Protein AF-0000000068218529 (afdb_homodimer)

Foldseek 3Di:
DLVVQQVVLVVLPADNVQSNQVSLVQCCVVPPLNFAPKDWDQDPVVSHIKIWTHSDPPDGTAIEGGDEPPDDDDPVNVVCVCVVVVHQKHWYWYAYPVSDTDIDIGGDDDDDPPPPVVPPPPVCVVVVCVVVCVVVVVVLVVCVVVVNDRPPPPPPDPPPPPDD/DLVVQQVVLVVLPADSVQSNQVSLVQCCVVPPLNFAPKDWDQDPVVSHIKIWTHSDPPDGTAIEGGDEPPDDDDPVVVVCVCVVVVHQKHWYWYQYPVSDTDIDIGGDDDDDPPPPVVPDPPVCVVVVCVVVCVVCVVVLVVCVVVVNDRPDPPPPDPPPPPPD

InterPro domains:
  IPR011856 tRNA endonuclease-like domain superfamily [G3DSA:3.40.1350.10] (7-108)
  IPR018593 tRNA-splicing endonuclease subunit Sen15 [PF09631] (24-115)
  IPR036167 tRNA intron endonuclease, catalytic domain-like superfamily [SSF53032] (19-108)

Solvent-accessible surface area (backbone atoms only — not comparable to full-atom values): 18395 Å² total; per-residue (Å²): 111,60,66,60,45,28,53,52,34,38,73,72,67,29,48,69,69,40,16,48,44,29,38,53,51,52,46,40,38,51,72,71,62,52,40,31,82,70,46,73,46,77,35,82,90,78,44,37,40,35,36,33,29,10,60,41,91,85,47,69,71,44,42,35,40,51,39,53,67,81,54,83,40,35,61,69,54,53,52,45,50,32,57,76,68,71,39,56,55,36,28,42,33,31,34,38,50,74,70,48,72,49,38,32,35,41,29,62,50,72,82,69,63,71,56,74,80,70,64,73,69,69,81,59,42,62,57,47,52,54,52,49,50,63,69,40,46,59,56,43,51,53,39,31,69,77,72,25,64,40,78,75,82,76,77,68,81,75,74,79,77,79,80,130,110,60,65,60,46,28,52,50,36,36,72,73,68,28,49,67,69,39,16,50,46,28,37,53,51,51,47,40,39,50,73,71,66,53,41,29,84,72,46,72,47,76,37,83,90,79,46,37,41,36,36,33,30,10,62,42,90,87,48,70,71,43,42,34,41,51,37,53,69,82,53,82,39,37,62,67,54,52,52,45,51,32,57,76,69,71,39,56,57,37,29,43,33,30,34,38,50,74,70,48,73,48,40,31,33,41,30,62,51,72,82,68,58,72,55,72,82,71,62,76,67,68,79,58,43,61,57,46,52,54,52,48,50,62,69,41,47,59,55,42,51,52,41,31,70,77,71,26,64,42,79,76,82,76,80,67,87,66,79,78,80,77,80,121

Sequence (328 aa):
MMEDLISKFVSLGADEKSAVLASQVLLELCEVKKYWNIEYEYDQNTGKIIVKAKKTASEPHSVFIPISSYEELSFNKIDDYLNIYKVNRAFLAIVHPDSTCIYYEITKGLSEPNDTTAKHSRVNKQEKLDSELRKHQKTIEQAALYGLPVTIIDKGQNSAENNIMMEDLISKFVSLGADEKSAVLASQVLLELCEVKKYWNIEYEYDQNTGKIIVKAKKTASEPHSVFIPISSYEELSFNKIDDYLNIYKVNRAFLAIVHPDSTCIYYEITKGLSEPNDTTAKHSRVNKQEKLDSELRKHQKTIEQAALYGLPVTIIDKGQNSAENNI

Structure (mmCIF, N/CA/C/O backbone):
data_AF-0000000068218529-model_v1
#
loop_
_entity.id
_entity.type
_entity.pdbx_description
1 polymer 'tRNA-splicing endonuclease subunit Sen15 domain-containing protein'
#
loop_
_atom_site.group_PDB
_atom_site.id
_atom_site.type_symbol
_atom_site.label_atom_id
_atom_site.label_alt_id
_atom_site.label_comp_id
_atom_site.label_asym_id
_atom_site.label_entity_id
_atom_site.label_seq_id
_atom_site.pdbx_PDB_ins_code
_atom_site.Cartn_x
_atom_site.Cartn_y
_atom_site.Cartn_z
_atom_site.occupancy
_atom_site.B_iso_or_equiv
_atom_site.auth_seq_id
_atom_site.auth_comp_id
_atom_site.auth_asym_id
_atom_site.auth_atom_id
_atom_site.pdbx_PDB_model_num
ATOM 1 N N . MET A 1 1 ? -4.43 29.234 10.734 1 74.62 1 MET A N 1
ATOM 2 C CA . MET A 1 1 ? -3.787 28.047 11.273 1 74.62 1 MET A CA 1
ATOM 3 C C . MET A 1 1 ? -2.969 27.328 10.203 1 74.62 1 MET A C 1
ATOM 5 O O . MET A 1 1 ? -1.786 27.047 10.398 1 74.62 1 MET A O 1
ATOM 9 N N . MET A 1 2 ? -3.467 27.234 9.016 1 83.94 2 MET A N 1
ATOM 10 C CA . MET A 1 2 ? -2.744 26.531 7.957 1 83.94 2 MET A CA 1
ATOM 11 C C . MET A 1 2 ? -1.535 27.344 7.496 1 83.94 2 MET A C 1
ATOM 13 O O . MET A 1 2 ? -0.458 26.781 7.273 1 83.94 2 MET A O 1
ATOM 17 N N . GLU A 1 3 ? -1.714 28.703 7.387 1 90 3 GLU A N 1
ATOM 18 C CA . GLU A 1 3 ? -0.614 29.562 6.941 1 90 3 GLU A CA 1
ATOM 19 C C . GLU A 1 3 ? 0.569 29.484 7.898 1 90 3 GLU A C 1
ATOM 21 O O . GLU A 1 3 ? 1.725 29.484 7.473 1 90 3 GLU A O 1
ATOM 26 N N . ASP A 1 4 ? 0.198 29.469 9.133 1 94.06 4 ASP A N 1
ATOM 27 C CA . ASP A 1 4 ? 1.252 29.359 10.141 1 94.06 4 ASP A CA 1
ATOM 28 C C . ASP A 1 4 ? 1.997 28.031 10.008 1 94.06 4 ASP A C 1
ATOM 30 O O . ASP A 1 4 ? 3.221 27.984 10.148 1 94.06 4 ASP A O 1
ATOM 34 N N . LEU A 1 5 ? 1.262 26.984 9.727 1 94.44 5 LEU A N 1
ATOM 35 C CA . LEU A 1 5 ? 1.869 25.672 9.539 1 94.44 5 LEU A CA 1
ATOM 36 C C . LEU A 1 5 ? 2.764 25.656 8.305 1 94.44 5 LEU A C 1
ATOM 38 O O . LEU A 1 5 ? 3.885 25.141 8.352 1 94.44 5 LEU A O 1
ATOM 42 N N . ILE A 1 6 ? 2.242 26.234 7.246 1 97.25 6 ILE A N 1
ATOM 43 C CA . ILE A 1 6 ? 2.998 26.266 6 1 97.25 6 ILE A CA 1
ATOM 44 C C . ILE A 1 6 ? 4.316 27.016 6.215 1 97.25 6 ILE A C 1
ATOM 46 O O . ILE A 1 6 ? 5.379 26.531 5.812 1 97.25 6 ILE A O 1
ATOM 50 N N . SER A 1 7 ? 4.199 28.172 6.809 1 97.06 7 SER A N 1
ATOM 51 C CA . SER A 1 7 ? 5.391 28.969 7.086 1 97.06 7 SER A CA 1
ATOM 52 C C . SER A 1 7 ? 6.379 28.203 7.949 1 97.06 7 SER A C 1
ATOM 54 O O . SER A 1 7 ? 7.59 28.234 7.707 1 97.06 7 SER A O 1
ATOM 56 N N . LYS A 1 8 ? 5.902 27.562 8.93 1 97.19 8 LYS A N 1
ATOM 57 C CA . LYS A 1 8 ? 6.734 26.75 9.812 1 97.19 8 LYS A CA 1
ATOM 58 C C . LYS A 1 8 ? 7.445 25.641 9.039 1 97.19 8 LYS A C 1
ATOM 60 O O . LYS A 1 8 ? 8.641 25.422 9.219 1 97.19 8 LYS A O 1
ATOM 65 N N . PHE A 1 9 ? 6.781 24.953 8.141 1 98.19 9 PHE A N 1
ATOM 66 C CA . PHE A 1 9 ? 7.344 23.844 7.367 1 98.19 9 PH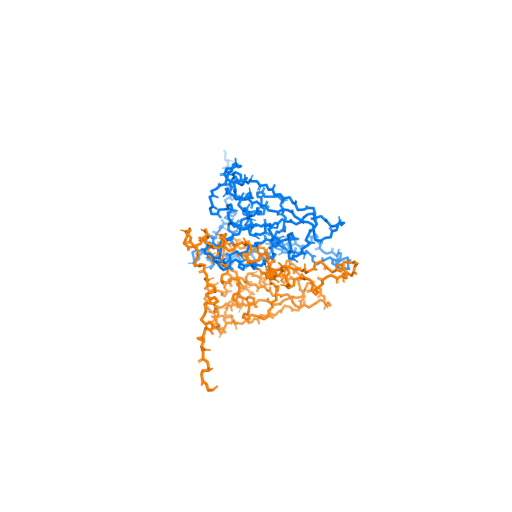E A CA 1
ATOM 67 C C . PHE A 1 9 ? 8.398 24.359 6.391 1 98.19 9 PHE A C 1
ATOM 69 O O . PHE A 1 9 ? 9.438 23.719 6.199 1 98.19 9 PHE A O 1
ATOM 76 N N . VAL A 1 10 ? 8.102 25.5 5.848 1 97.94 10 VAL A N 1
ATOM 77 C CA . VAL A 1 10 ? 9.078 26.109 4.941 1 97.94 10 VAL A CA 1
ATOM 78 C C . VAL A 1 10 ? 10.336 26.5 5.719 1 97.94 10 VAL A C 1
ATOM 80 O O . VAL A 1 10 ? 11.453 26.312 5.23 1 97.94 10 VAL A O 1
ATOM 83 N N . SER A 1 11 ? 10.141 26.969 6.879 1 97.81 11 SER A N 1
ATOM 84 C CA . SER A 1 11 ? 11.281 27.375 7.699 1 97.81 11 SER A CA 1
ATOM 85 C C . SER A 1 11 ? 12.133 26.172 8.094 1 97.81 11 SER A C 1
ATOM 87 O O . SER A 1 11 ? 13.32 26.312 8.383 1 97.81 11 SER A O 1
ATOM 89 N N . LEU A 1 12 ? 11.531 24.969 8.102 1 97.38 12 LEU A N 1
ATOM 90 C CA . LEU A 1 12 ? 12.266 23.734 8.406 1 97.38 12 LEU A CA 1
ATOM 91 C C . LEU A 1 12 ? 13.078 23.281 7.207 1 97.38 12 LEU A C 1
ATOM 93 O O . LEU A 1 12 ? 14 22.469 7.352 1 97.38 12 LEU A O 1
ATOM 97 N N . GLY A 1 13 ? 12.734 23.75 5.973 1 97.44 13 GLY A N 1
ATOM 98 C CA . GLY A 1 13 ? 13.492 23.406 4.781 1 97.44 13 GLY A CA 1
ATOM 99 C C . GLY A 1 13 ? 12.625 22.828 3.672 1 97.44 13 GLY A C 1
ATOM 100 O O . GLY A 1 13 ? 13.109 22.609 2.559 1 97.44 13 GLY A O 1
ATOM 101 N N . ALA A 1 14 ? 11.336 22.656 3.936 1 97.62 14 ALA A N 1
ATOM 102 C CA . ALA A 1 14 ? 10.445 22.078 2.939 1 97.62 14 ALA A CA 1
ATOM 103 C C . ALA A 1 14 ? 10.094 23.094 1.855 1 97.62 14 ALA A C 1
ATOM 105 O O . ALA A 1 14 ? 10.016 24.297 2.125 1 97.62 14 ALA A O 1
ATOM 106 N N . ASP A 1 15 ? 9.922 22.594 0.623 1 97 15 ASP A N 1
ATOM 107 C CA . ASP A 1 15 ? 9.391 23.5 -0.398 1 97 15 ASP A CA 1
ATOM 108 C C . ASP A 1 15 ? 7.898 23.734 -0.191 1 97 15 ASP A C 1
ATOM 110 O O . ASP A 1 15 ? 7.266 23.078 0.64 1 97 15 ASP A O 1
ATOM 114 N N . GLU A 1 16 ? 7.402 24.656 -0.849 1 96.25 16 GLU A N 1
ATOM 115 C CA . GLU A 1 16 ? 6.023 25.094 -0.648 1 96.25 16 GLU A CA 1
ATOM 116 C C . GLU A 1 16 ? 5.043 23.953 -0.91 1 96.25 16 GLU A C 1
ATOM 118 O O . GLU A 1 16 ? 4.082 23.781 -0.162 1 96.25 16 GLU A O 1
ATOM 123 N N . LYS A 1 17 ? 5.273 23.203 -1.972 1 95.62 17 LYS A N 1
ATOM 124 C CA . LYS A 1 17 ? 4.387 22.094 -2.314 1 95.62 17 LYS A CA 1
ATOM 125 C C . LYS A 1 17 ? 4.297 21.078 -1.173 1 95.62 17 LYS A C 1
ATOM 127 O O . LYS A 1 17 ? 3.201 20.734 -0.729 1 95.62 17 LYS A O 1
ATOM 132 N N . SER A 1 18 ? 5.449 20.672 -0.685 1 96.75 18 SER A N 1
ATOM 133 C CA . SER A 1 18 ? 5.492 19.703 0.411 1 96.75 18 SER A CA 1
ATOM 134 C C . SER A 1 18 ? 4.867 20.281 1.678 1 96.75 18 SER A C 1
ATOM 136 O O . SER A 1 18 ? 4.219 19.562 2.438 1 96.75 18 SER A O 1
ATOM 138 N N . ALA A 1 19 ? 5.051 21.578 1.872 1 97.94 19 ALA A N 1
ATOM 139 C CA . ALA A 1 19 ? 4.5 22.25 3.047 1 97.94 19 ALA A CA 1
ATOM 140 C C . ALA A 1 19 ? 2.975 22.266 2.998 1 97.94 19 ALA A C 1
ATOM 142 O O . ALA A 1 19 ? 2.311 22.016 4.008 1 97.94 19 ALA A O 1
ATOM 143 N N . VAL A 1 20 ? 2.475 22.531 1.859 1 97.12 20 VAL A N 1
ATOM 144 C CA . VAL A 1 20 ? 1.026 22.594 1.698 1 97.12 20 VAL A CA 1
ATOM 145 C C . VAL A 1 20 ? 0.426 21.203 1.884 1 97.12 20 VAL A C 1
ATOM 147 O O . VAL A 1 20 ? -0.552 21.031 2.617 1 97.12 20 VAL A O 1
ATOM 150 N N . LEU A 1 21 ? 1.008 20.234 1.24 1 97.75 21 LEU A N 1
ATOM 151 C CA . LEU A 1 21 ? 0.513 18.859 1.353 1 97.75 21 LEU A CA 1
ATOM 152 C C . LEU A 1 21 ? 0.486 18.406 2.809 1 97.75 21 LEU A C 1
ATOM 154 O O . LEU A 1 21 ? -0.534 17.906 3.291 1 97.75 21 LEU A O 1
ATOM 158 N N . ALA A 1 22 ? 1.524 18.641 3.514 1 98.19 22 ALA A N 1
ATOM 159 C CA . ALA A 1 22 ? 1.642 18.219 4.906 1 98.19 22 ALA A CA 1
ATOM 160 C C . ALA A 1 22 ? 0.644 18.953 5.793 1 98.19 22 ALA A C 1
ATOM 162 O O . ALA A 1 22 ? 0.068 18.359 6.711 1 98.19 22 ALA A O 1
ATOM 163 N N . SER A 1 23 ? 0.492 20.25 5.559 1 97.94 23 SER A N 1
ATOM 164 C CA . SER A 1 23 ? -0.429 21.047 6.359 1 97.94 23 SER A CA 1
ATOM 165 C C . SER A 1 23 ? -1.859 20.531 6.238 1 97.94 23 SER A C 1
ATOM 167 O O . SER A 1 23 ? -2.594 20.469 7.227 1 97.94 23 SER A O 1
ATOM 169 N N . GLN A 1 24 ? -2.225 20.141 5.055 1 97 24 GLN A N 1
ATOM 170 C CA . GLN A 1 24 ? -3.562 19.609 4.844 1 97 24 GLN A CA 1
ATOM 171 C C . GLN A 1 24 ? -3.754 18.297 5.605 1 97 24 GLN A C 1
ATOM 173 O O . GLN A 1 24 ? -4.777 18.094 6.262 1 97 24 GLN A O 1
ATOM 178 N N . VAL A 1 25 ? -2.775 17.422 5.555 1 97.88 25 VAL A N 1
ATOM 179 C CA . VAL A 1 25 ? -2.848 16.141 6.238 1 97.88 25 VAL A CA 1
ATOM 180 C C . VAL A 1 25 ? -2.891 16.344 7.746 1 97.88 25 VAL A C 1
ATOM 182 O O . VAL A 1 25 ? -3.686 15.719 8.445 1 97.88 25 VAL A O 1
ATOM 185 N N . LEU A 1 26 ? -2.02 17.25 8.219 1 97.12 26 LEU A N 1
ATOM 186 C CA . LEU A 1 26 ? -1.967 17.562 9.648 1 97.12 26 LEU A CA 1
ATOM 187 C C . LEU A 1 26 ? -3.316 18.062 10.141 1 97.12 26 LEU A C 1
ATOM 189 O O . LEU A 1 26 ? -3.822 17.594 11.164 1 97.12 26 LEU A O 1
ATOM 193 N N . LEU A 1 27 ? -3.836 18.969 9.398 1 94.81 27 LEU A N 1
ATOM 194 C CA . LEU A 1 27 ? -5.113 19.547 9.805 1 94.81 27 LEU A CA 1
ATOM 195 C C . LEU A 1 27 ? -6.215 18.484 9.797 1 94.81 27 LEU A C 1
ATOM 197 O O . LEU A 1 27 ? -7.035 18.438 10.711 1 94.81 27 LEU A O 1
ATOM 201 N N . GLU A 1 28 ? -6.273 17.672 8.82 1 94.62 28 GLU A N 1
ATOM 202 C CA . GLU A 1 28 ? -7.301 16.641 8.758 1 94.62 28 GLU A CA 1
ATOM 203 C C . GLU A 1 28 ? -7.172 15.664 9.93 1 94.62 28 GLU A C 1
ATOM 205 O O . GLU A 1 28 ? -8.164 15.328 10.578 1 94.62 28 GLU A O 1
ATOM 210 N N . LEU A 1 29 ? -5.984 15.18 10.164 1 95.5 29 LEU A N 1
ATOM 211 C CA . LEU A 1 29 ? -5.754 14.219 11.242 1 95.5 29 LEU A CA 1
ATOM 212 C C . LEU A 1 29 ? -6.137 14.805 12.594 1 95.5 29 LEU A C 1
ATOM 214 O O . LEU A 1 29 ? -6.66 14.102 13.461 1 95.5 29 LEU A O 1
ATOM 218 N N . CYS A 1 30 ? -5.871 16.078 12.758 1 92.38 30 CYS A N 1
ATOM 219 C CA . CYS A 1 30 ? -6.152 16.766 14.016 1 92.38 30 CYS A CA 1
ATOM 220 C C . CYS A 1 30 ? -7.637 17.078 14.148 1 92.38 30 CYS A C 1
ATOM 222 O O . CYS A 1 30 ? -8.281 16.703 15.125 1 92.38 30 CYS A O 1
ATOM 224 N N . GLU A 1 31 ? -8.203 17.641 13.133 1 90.81 31 GLU A N 1
ATOM 225 C CA . GLU A 1 31 ? -9.516 18.281 13.258 1 90.81 31 GLU A CA 1
ATOM 226 C C . GLU A 1 31 ? -10.625 17.312 12.867 1 90.81 31 GLU A C 1
ATOM 228 O O . GLU A 1 31 ? -11.742 17.406 13.383 1 90.81 31 GLU A O 1
ATOM 233 N N . VAL A 1 32 ? -10.391 16.469 11.898 1 89.94 32 VAL A N 1
ATOM 234 C CA . VAL A 1 32 ? -11.438 15.602 11.359 1 89.94 32 VAL A CA 1
ATOM 235 C C . VAL A 1 32 ? -11.297 14.195 11.945 1 89.94 32 VAL A C 1
ATOM 237 O O . VAL A 1 32 ? -12.227 13.688 12.57 1 89.94 32 VAL A O 1
ATOM 240 N N . LYS A 1 33 ? -10.148 13.617 11.859 1 91.31 33 LYS A N 1
ATOM 241 C CA . LYS A 1 33 ? -9.945 12.234 12.281 1 91.31 33 LYS A CA 1
ATOM 242 C C . LYS A 1 33 ? -9.68 12.148 13.781 1 91.31 33 LYS A C 1
ATOM 244 O O . LYS A 1 33 ? -9.852 11.086 14.383 1 91.31 33 LYS A O 1
ATOM 249 N N . LYS A 1 34 ? -9.289 13.273 14.414 1 92.19 34 LYS A N 1
ATOM 250 C CA . LYS A 1 34 ? -9.086 13.422 15.852 1 92.19 34 LYS A CA 1
ATOM 251 C C . LYS A 1 34 ? -8.055 12.43 16.375 1 92.19 34 LYS A C 1
ATOM 253 O O . LYS A 1 34 ? -8.297 11.75 17.375 1 92.19 34 LYS A O 1
ATOM 258 N N . TYR A 1 35 ? -7.012 12.297 15.664 1 93.62 35 TYR A N 1
ATOM 259 C CA . TYR A 1 35 ? -5.875 11.492 16.109 1 93.62 35 TYR A CA 1
ATOM 260 C C . TYR A 1 35 ? -5.184 12.133 17.297 1 93.62 35 TYR A C 1
ATOM 262 O O . TYR A 1 35 ? -5.332 13.336 17.531 1 93.62 35 TYR A O 1
ATOM 270 N N . TRP A 1 36 ? -4.535 11.406 18.047 1 91.69 36 TRP A N 1
ATOM 271 C CA . TRP A 1 36 ? -3.908 11.844 19.297 1 91.69 36 TRP A CA 1
ATOM 272 C C . TRP A 1 36 ? -2.424 12.125 19.078 1 91.69 36 TRP A C 1
ATOM 274 O O . TRP A 1 36 ? -1.78 11.516 18.234 1 91.69 36 TRP A O 1
ATOM 284 N N . ASN A 1 37 ? -1.834 13.055 19.891 1 96 37 ASN A N 1
ATOM 285 C CA . ASN A 1 37 ? -0.404 13.32 20.016 1 96 37 ASN A CA 1
ATOM 286 C C . ASN A 1 37 ? 0.254 13.484 18.656 1 96 37 ASN A C 1
ATOM 288 O O . ASN A 1 37 ? 1.245 12.812 18.344 1 96 37 ASN A O 1
ATOM 292 N N . ILE A 1 38 ? -0.243 14.312 17.844 1 96.62 38 ILE A N 1
ATOM 293 C CA . ILE A 1 38 ? 0.225 14.5 16.469 1 96.62 38 ILE A CA 1
ATOM 294 C C . ILE A 1 38 ? 1.553 15.258 16.484 1 96.62 38 ILE A C 1
ATOM 296 O O . ILE A 1 38 ? 1.685 16.281 17.141 1 96.62 38 ILE A O 1
ATOM 300 N N . GLU A 1 39 ? 2.51 14.711 15.828 1 97.06 39 GLU A N 1
ATOM 301 C CA . GLU A 1 39 ? 3.834 15.289 15.625 1 97.06 39 GLU A CA 1
ATOM 302 C C . GLU A 1 39 ? 4.199 15.328 14.141 1 97.06 39 GLU A C 1
ATOM 304 O O . GLU A 1 39 ? 3.537 14.695 13.32 1 97.06 39 GLU A O 1
ATOM 309 N N . TYR A 1 40 ? 5.184 16.156 13.789 1 97.88 40 TYR A N 1
ATOM 310 C CA . TYR A 1 40 ? 5.668 16.203 12.414 1 97.88 40 TYR A CA 1
ATOM 311 C C . TYR A 1 40 ? 7.188 16.328 12.383 1 97.88 40 TYR A C 1
ATOM 313 O O . TYR A 1 40 ? 7.805 16.766 13.359 1 97.88 40 TYR A O 1
ATOM 321 N N . GLU A 1 41 ? 7.75 15.883 11.297 1 97.12 41 GLU A N 1
ATOM 322 C CA . GLU A 1 41 ? 9.195 15.961 11.102 1 97.12 41 GLU A CA 1
ATOM 323 C C . GLU A 1 41 ? 9.539 16.203 9.633 1 97.12 41 GLU A C 1
ATOM 325 O O . GLU A 1 41 ? 8.945 15.594 8.742 1 97.12 41 GLU A O 1
ATOM 330 N N . TYR A 1 42 ? 10.516 17.141 9.398 1 97.81 42 TYR A N 1
ATOM 331 C CA . TYR A 1 42 ? 11.047 17.344 8.055 1 97.81 42 TYR A CA 1
ATOM 332 C C . TYR A 1 42 ? 12.133 16.328 7.738 1 97.81 42 TYR A C 1
ATOM 334 O O . TYR A 1 42 ? 13.094 16.172 8.5 1 97.81 42 TYR A O 1
ATOM 342 N N . ASP A 1 43 ? 11.898 15.625 6.715 1 96.31 43 ASP A N 1
ATOM 343 C CA . ASP A 1 43 ? 12.906 14.672 6.266 1 96.31 43 ASP A CA 1
ATOM 344 C C . ASP A 1 43 ? 13.758 15.25 5.141 1 96.31 43 ASP A C 1
ATOM 346 O O . ASP A 1 43 ? 13.305 15.352 4 1 96.31 43 ASP A O 1
ATOM 350 N N . GLN A 1 44 ? 15.023 15.484 5.457 1 93.88 44 GLN A N 1
ATOM 351 C CA . GLN A 1 44 ? 15.938 16.125 4.516 1 93.88 44 GLN A CA 1
ATOM 352 C C . GLN A 1 44 ? 16.25 15.195 3.346 1 93.88 44 GLN A C 1
ATOM 354 O O . GLN A 1 44 ? 16.578 15.664 2.252 1 93.88 44 GLN A O 1
ATOM 359 N N . ASN A 1 45 ? 16.156 13.891 3.521 1 91.12 45 ASN A N 1
ATOM 360 C CA . ASN A 1 45 ? 16.469 12.93 2.473 1 91.12 45 ASN A CA 1
ATOM 361 C C . ASN A 1 45 ? 15.414 12.953 1.362 1 91.12 45 ASN A C 1
ATOM 363 O O . ASN A 1 45 ? 15.75 12.789 0.186 1 91.12 45 ASN A O 1
ATOM 367 N N . THR A 1 46 ? 14.148 13.156 1.709 1 91.88 46 THR A N 1
ATOM 368 C CA . THR A 1 46 ? 13.07 13.094 0.728 1 91.88 46 THR A CA 1
ATOM 369 C C . THR A 1 46 ? 12.531 14.492 0.427 1 91.88 46 THR A C 1
ATOM 371 O O . THR A 1 46 ? 11.812 14.688 -0.558 1 91.88 46 THR A O 1
ATOM 374 N N . GLY A 1 47 ? 12.875 15.445 1.316 1 94.12 47 GLY A N 1
ATOM 375 C CA . GLY A 1 47 ? 12.32 16.781 1.197 1 94.12 47 GLY A CA 1
ATOM 376 C C . GLY A 1 47 ? 10.867 16.875 1.618 1 94.12 47 GLY A C 1
ATOM 377 O O . GLY A 1 47 ? 10.172 17.828 1.28 1 94.12 47 GLY A O 1
ATOM 378 N N . LYS A 1 48 ? 10.406 15.852 2.322 1 95.81 48 LYS A N 1
ATOM 379 C CA . LYS A 1 48 ? 9 15.805 2.717 1 95.81 48 LYS A CA 1
ATOM 380 C C . LYS A 1 48 ? 8.844 16.047 4.215 1 95.81 48 LYS A C 1
ATOM 382 O O . LYS A 1 48 ? 9.789 15.852 4.984 1 95.81 48 LYS A O 1
ATOM 387 N N . ILE A 1 49 ? 7.699 16.562 4.594 1 97.81 49 ILE A N 1
ATOM 388 C CA . ILE A 1 49 ? 7.27 16.578 5.988 1 97.81 49 ILE A CA 1
ATOM 389 C C . ILE A 1 49 ? 6.438 15.328 6.281 1 97.81 49 ILE A C 1
ATOM 391 O O . ILE A 1 49 ? 5.418 15.086 5.629 1 97.81 49 ILE A O 1
ATOM 395 N N . ILE A 1 50 ? 6.84 14.516 7.219 1 97.94 50 ILE A N 1
ATOM 396 C CA . ILE A 1 50 ? 6.07 13.352 7.633 1 97.94 50 ILE A CA 1
ATOM 397 C C . ILE A 1 50 ? 5.293 13.672 8.906 1 97.94 50 ILE A C 1
ATOM 399 O O . ILE A 1 50 ? 5.758 14.453 9.742 1 97.94 50 ILE A O 1
ATOM 403 N N . VAL A 1 51 ? 4.141 13.078 9.039 1 98.06 51 VAL A N 1
ATOM 404 C CA . VAL A 1 51 ? 3.301 13.281 10.219 1 98.06 51 VAL A CA 1
ATOM 405 C C . VAL A 1 51 ? 3.217 11.984 11.016 1 98.06 51 VAL A C 1
ATOM 407 O O . VAL A 1 51 ? 3.062 10.898 10.445 1 98.06 51 VAL A O 1
ATOM 410 N N . LYS A 1 52 ? 3.395 12.055 12.242 1 97.88 52 LYS A N 1
ATOM 411 C CA . LYS A 1 52 ? 3.232 10.945 13.172 1 97.88 52 LYS A CA 1
ATOM 412 C C . LYS A 1 52 ? 2.064 11.188 14.125 1 97.88 52 LYS A C 1
ATOM 414 O O . LYS A 1 52 ? 1.933 12.281 14.688 1 97.88 52 LYS A O 1
ATOM 419 N N . ALA A 1 53 ? 1.229 10.219 14.234 1 96.81 53 ALA A N 1
ATOM 420 C CA . ALA A 1 53 ? 0.056 10.398 15.086 1 96.81 53 ALA A CA 1
ATOM 421 C C . ALA A 1 53 ? -0.428 9.07 15.648 1 96.81 53 ALA A C 1
ATOM 423 O O . ALA A 1 53 ? -0.157 8.008 15.078 1 96.81 53 ALA A O 1
ATOM 424 N N . LYS A 1 54 ? -1.107 9.148 16.766 1 94.81 54 LYS A N 1
ATOM 425 C CA . LYS A 1 54 ? -1.673 7.969 17.422 1 94.81 54 LYS A CA 1
ATOM 426 C C . LYS A 1 54 ? -3.178 7.879 17.172 1 94.81 54 LYS A C 1
ATOM 428 O O . LYS A 1 54 ? -3.9 8.859 17.359 1 94.81 54 LYS A O 1
ATOM 433 N N . LYS A 1 55 ? -3.562 6.711 16.734 1 92.19 55 LYS A N 1
ATOM 434 C CA . LYS A 1 55 ? -4.996 6.492 16.547 1 92.19 55 LYS A CA 1
ATOM 435 C C . LYS A 1 55 ? -5.742 6.59 17.875 1 92.19 55 LYS A C 1
ATOM 437 O O . LYS A 1 55 ? -6.852 7.125 17.922 1 92.19 55 LYS A O 1
ATOM 442 N N . THR A 1 56 ? -5.223 5.996 18.922 1 90.19 56 THR A N 1
ATOM 443 C CA . THR A 1 56 ? -5.691 6.125 20.297 1 90.19 56 THR A CA 1
ATOM 444 C C . THR A 1 56 ? -4.555 6.566 21.203 1 90.19 56 THR A C 1
ATOM 446 O O . THR A 1 56 ? -3.387 6.523 20.828 1 90.19 56 THR A O 1
ATOM 449 N N . ALA A 1 57 ? -4.949 6.926 22.359 1 89.81 57 ALA A N 1
ATOM 450 C CA . ALA A 1 57 ? -3.961 7.438 23.312 1 89.81 57 ALA A CA 1
ATOM 451 C C . ALA A 1 57 ? -2.914 6.375 23.641 1 89.81 57 ALA A C 1
ATOM 453 O O . ALA A 1 57 ? -1.754 6.699 23.906 1 89.81 57 ALA A O 1
ATOM 454 N N . SER A 1 58 ? -3.234 5.031 23.516 1 91.88 58 SER A N 1
ATOM 4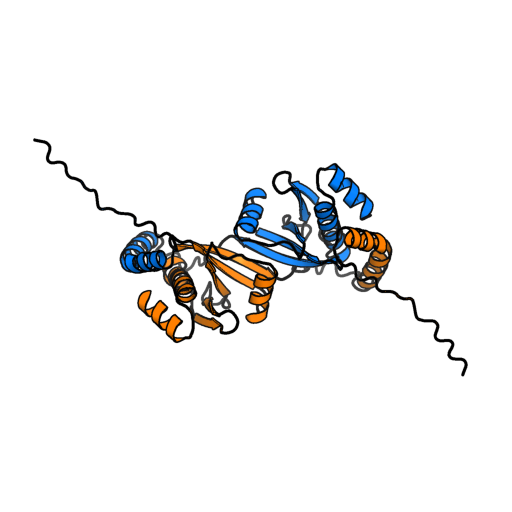55 C CA . SER A 1 58 ? -2.365 3.965 24.016 1 91.88 58 SER A CA 1
ATOM 456 C C . SER A 1 58 ? -1.611 3.301 22.859 1 91.88 58 SER A C 1
ATOM 458 O O . SER A 1 58 ? -0.616 2.607 23.078 1 91.88 58 SER A O 1
ATOM 460 N N . GLU A 1 59 ? -1.991 3.531 21.625 1 91.19 59 GLU A N 1
ATOM 461 C CA . GLU A 1 59 ? -1.348 2.889 20.484 1 91.19 59 GLU A CA 1
ATOM 462 C C . GLU A 1 59 ? -0.096 3.648 20.047 1 91.19 59 GLU A C 1
ATOM 464 O O . GLU A 1 59 ? 0.017 4.852 20.297 1 91.19 59 GLU A O 1
ATOM 469 N N . PRO A 1 60 ? 0.786 2.914 19.516 1 93.69 60 PRO A N 1
ATOM 470 C CA . PRO A 1 60 ? 1.976 3.609 19.016 1 93.69 60 PRO A CA 1
ATOM 471 C C . PRO A 1 60 ? 1.662 4.566 17.875 1 93.69 60 PRO A C 1
ATOM 473 O O . PRO A 1 60 ? 0.583 4.496 17.281 1 93.69 60 PRO A O 1
ATOM 476 N N . HIS A 1 61 ? 2.602 5.449 17.562 1 95.69 61 HIS A N 1
ATOM 477 C CA . HIS A 1 61 ? 2.445 6.391 16.469 1 95.69 61 HIS A CA 1
ATOM 478 C C . HIS A 1 61 ? 2.396 5.664 15.117 1 95.69 61 HIS A C 1
ATOM 480 O O . HIS A 1 61 ? 3.191 4.754 14.875 1 95.69 61 HIS A O 1
ATOM 486 N N . SER A 1 62 ? 1.491 6.031 14.344 1 96 62 SER A N 1
ATOM 487 C CA . SER A 1 62 ? 1.506 5.715 12.914 1 96 62 SER A CA 1
ATOM 488 C C . SER A 1 62 ? 2.186 6.82 12.117 1 96 62 SER A C 1
ATOM 490 O O . SER A 1 62 ? 2.154 7.988 12.5 1 96 62 SER A O 1
ATOM 492 N N . VAL A 1 63 ? 2.801 6.41 11.039 1 97.69 63 VAL A N 1
ATOM 493 C CA . VAL A 1 63 ? 3.492 7.367 10.18 1 97.69 63 VAL A CA 1
ATOM 494 C C . VAL A 1 63 ? 2.641 7.664 8.945 1 97.69 63 VAL A C 1
ATOM 496 O O . VAL A 1 63 ? 2.168 6.746 8.273 1 97.69 63 VAL A O 1
ATOM 499 N N . PHE A 1 64 ? 2.436 8.945 8.703 1 98 64 PHE A N 1
ATOM 500 C CA . PHE A 1 64 ? 1.709 9.414 7.531 1 98 64 PHE A CA 1
ATOM 501 C C . PHE A 1 64 ? 2.635 10.18 6.59 1 98 64 PHE A C 1
ATOM 503 O O . PHE A 1 64 ? 3.324 11.109 7.012 1 98 64 PHE A O 1
ATOM 510 N N . ILE A 1 65 ? 2.602 9.766 5.328 1 97.25 65 ILE A N 1
ATOM 511 C CA . ILE A 1 65 ? 3.432 10.391 4.301 1 97.25 65 ILE A CA 1
ATOM 512 C C . ILE A 1 65 ? 2.547 11.141 3.309 1 97.25 65 ILE A C 1
ATOM 514 O O . ILE A 1 65 ? 1.916 10.531 2.443 1 97.25 65 ILE A O 1
ATOM 518 N N . PRO A 1 66 ? 2.541 12.461 3.445 1 97.25 66 PRO A N 1
ATOM 519 C CA . PRO A 1 66 ? 1.727 13.258 2.521 1 97.25 66 PRO A CA 1
ATOM 520 C C . PRO A 1 66 ? 2.271 13.242 1.094 1 97.25 66 PRO A C 1
ATOM 522 O O . PRO A 1 66 ? 3.439 13.57 0.872 1 97.25 66 PRO A O 1
ATOM 525 N N . ILE A 1 67 ? 1.41 12.914 0.179 1 94.88 67 ILE A N 1
ATOM 526 C CA . ILE A 1 67 ? 1.812 12.883 -1.223 1 94.88 67 ILE A CA 1
ATOM 527 C C . ILE A 1 67 ? 0.694 13.453 -2.094 1 94.88 67 ILE A C 1
ATOM 529 O O . ILE A 1 67 ? -0.489 13.281 -1.786 1 94.88 67 ILE A O 1
ATOM 533 N N . SER A 1 68 ? 1.111 14.094 -3.168 1 94.12 68 SER A N 1
ATOM 534 C CA . SER A 1 68 ? 0.137 14.625 -4.113 1 94.12 68 SER A CA 1
ATOM 535 C C . SER A 1 68 ? -0.511 13.508 -4.926 1 94.12 68 SER A C 1
ATOM 537 O O . SER A 1 68 ? 0.154 12.539 -5.301 1 94.12 68 SER A O 1
ATOM 539 N N . SER A 1 69 ? -1.735 13.711 -5.336 1 91.25 69 SER A N 1
ATOM 540 C CA . SER A 1 69 ? -2.432 12.758 -6.191 1 91.25 69 SER A CA 1
ATOM 541 C C . SER A 1 69 ? -1.814 12.711 -7.586 1 91.25 69 SER A C 1
ATOM 543 O O . SER A 1 69 ? -2.066 11.781 -8.352 1 91.25 69 SER A O 1
ATOM 545 N N . TYR A 1 70 ? -0.908 13.688 -7.879 1 87.81 70 TYR A N 1
ATOM 546 C CA . TYR A 1 70 ? -0.272 13.766 -9.188 1 87.81 70 TYR A CA 1
ATOM 547 C C . TYR A 1 70 ? 1.105 13.117 -9.172 1 87.81 70 TYR A C 1
ATOM 549 O O . TYR A 1 70 ? 1.723 12.914 -10.219 1 87.81 70 TYR A O 1
ATOM 557 N N . GLU A 1 71 ? 1.547 12.836 -7.988 1 86.31 71 GLU A N 1
ATOM 558 C CA . GLU A 1 71 ? 2.873 12.234 -7.871 1 86.31 71 GLU A CA 1
ATOM 559 C C . GLU A 1 71 ? 2.852 10.773 -8.297 1 86.31 71 GLU A C 1
ATOM 561 O O . GLU A 1 71 ? 1.91 10.039 -7.977 1 86.31 71 GLU A O 1
ATOM 566 N N . GLU A 1 72 ? 3.824 10.43 -9.047 1 79.81 72 GLU A N 1
ATOM 567 C CA . GLU A 1 72 ? 4 9.031 -9.422 1 79.81 72 GLU A CA 1
ATOM 568 C C . GLU A 1 72 ? 4.598 8.219 -8.273 1 79.81 72 GLU A C 1
ATOM 570 O O . GLU A 1 72 ? 5.625 8.602 -7.711 1 79.81 72 GLU A O 1
ATOM 575 N N . LEU A 1 73 ? 3.836 7.211 -7.93 1 81.69 73 LEU A N 1
ATOM 576 C CA . LEU A 1 73 ? 4.332 6.285 -6.918 1 81.69 73 LEU A CA 1
ATOM 577 C C . LEU A 1 73 ? 4.961 5.059 -7.566 1 81.69 73 LEU A C 1
ATOM 579 O O . LEU A 1 73 ? 4.445 4.543 -8.562 1 81.69 73 LEU A O 1
ATOM 583 N N . SER A 1 74 ? 6.219 4.727 -7.117 1 80.06 74 SER A N 1
ATOM 584 C CA . SER A 1 74 ? 6.848 3.471 -7.512 1 80.06 74 SER A CA 1
ATOM 585 C C . SER A 1 74 ? 7.133 2.59 -6.301 1 80.06 74 SER A C 1
ATOM 587 O O . SER A 1 74 ? 7.105 3.062 -5.164 1 80.06 74 SER A O 1
ATOM 589 N N . PHE A 1 75 ? 7.402 1.369 -6.605 1 81.31 75 PHE A N 1
ATOM 590 C CA . PHE A 1 75 ? 7.777 0.453 -5.535 1 81.31 75 PHE A CA 1
ATOM 591 C C . PHE A 1 75 ? 9.031 0.941 -4.82 1 81.31 75 PHE A C 1
ATOM 593 O O . PHE A 1 75 ? 9.125 0.868 -3.594 1 81.31 75 PHE A O 1
ATOM 600 N N . ASN A 1 76 ? 9.93 1.382 -5.645 1 83.69 76 ASN A N 1
ATOM 601 C CA . ASN A 1 76 ? 11.18 1.866 -5.07 1 83.69 76 ASN A CA 1
ATOM 602 C C . ASN A 1 76 ? 10.945 3.021 -4.105 1 83.69 76 ASN A C 1
ATOM 604 O O . ASN A 1 76 ? 11.578 3.094 -3.049 1 83.69 76 ASN A O 1
ATOM 608 N N . LYS A 1 77 ? 9.984 3.855 -4.445 1 87.44 77 LYS A N 1
ATOM 609 C CA . LYS A 1 77 ? 9.672 4.984 -3.568 1 87.44 77 LYS A CA 1
ATOM 610 C C . LYS A 1 77 ? 9.023 4.512 -2.27 1 87.44 77 LYS A C 1
ATOM 612 O O . LYS A 1 77 ? 9.375 4.988 -1.188 1 87.44 77 LYS A O 1
ATOM 617 N N . ILE A 1 78 ? 8.156 3.564 -2.408 1 89 78 ILE A N 1
ATOM 618 C CA . ILE A 1 78 ? 7.488 3.006 -1.235 1 89 78 ILE A CA 1
ATOM 619 C C . ILE A 1 78 ? 8.523 2.355 -0.319 1 89 78 ILE A C 1
ATOM 621 O O . ILE A 1 78 ? 8.539 2.613 0.887 1 89 78 ILE A O 1
ATOM 625 N N . ASP A 1 79 ? 9.344 1.549 -0.939 1 89.25 79 ASP A N 1
ATOM 626 C CA . ASP A 1 79 ? 10.398 0.878 -0.178 1 89.25 79 ASP A CA 1
ATOM 627 C C . ASP A 1 79 ? 11.312 1.891 0.499 1 89.25 79 ASP A C 1
ATOM 629 O O . ASP A 1 79 ? 11.703 1.709 1.655 1 89.25 79 ASP A O 1
ATOM 633 N N . ASP A 1 80 ? 11.648 2.945 -0.182 1 90.69 80 ASP A N 1
ATOM 634 C CA . ASP A 1 80 ? 12.5 4.004 0.362 1 90.69 80 ASP A CA 1
ATOM 635 C C . ASP A 1 80 ? 11.852 4.648 1.584 1 90.69 80 ASP A C 1
ATOM 637 O O . ASP A 1 80 ? 12.508 4.855 2.605 1 90.69 80 ASP A O 1
ATOM 641 N N . TYR A 1 81 ? 10.594 4.938 1.421 1 92.75 81 TYR A N 1
ATOM 642 C CA . TYR A 1 81 ? 9.891 5.57 2.533 1 92.75 81 TYR A CA 1
ATOM 643 C C . TYR A 1 81 ? 9.938 4.691 3.777 1 92.75 81 TYR A C 1
ATOM 645 O O . TYR A 1 81 ? 10.289 5.156 4.863 1 92.75 81 TYR A O 1
ATOM 653 N N . LEU A 1 82 ? 9.617 3.463 3.613 1 94.94 82 LEU A N 1
ATOM 654 C CA . LEU A 1 82 ? 9.578 2.551 4.754 1 94.94 82 LEU A CA 1
ATOM 655 C C . LEU A 1 82 ? 10.961 2.369 5.355 1 94.94 82 LEU A C 1
ATOM 657 O O . LEU A 1 82 ? 11.117 2.352 6.582 1 94.94 82 LEU A O 1
ATOM 661 N N . ASN A 1 83 ? 11.945 2.297 4.516 1 94 83 ASN A N 1
ATOM 662 C CA . ASN A 1 83 ? 13.312 2.102 4.98 1 94 83 ASN A CA 1
ATOM 663 C C . ASN A 1 83 ? 13.859 3.357 5.656 1 94 83 ASN A C 1
ATOM 665 O O . ASN A 1 83 ? 14.508 3.271 6.703 1 94 83 ASN A O 1
ATOM 669 N N . ILE A 1 84 ? 13.648 4.496 5.043 1 94.31 84 ILE A N 1
ATOM 670 C CA . ILE A 1 84 ? 14.148 5.762 5.57 1 94.31 84 ILE A CA 1
ATOM 671 C C . ILE A 1 84 ? 13.539 6.023 6.949 1 94.31 84 ILE A C 1
ATOM 673 O O . ILE A 1 84 ? 14.234 6.461 7.867 1 94.31 84 ILE A O 1
ATOM 677 N N . TYR A 1 85 ? 12.258 5.699 7.082 1 94.31 85 TYR A N 1
ATOM 678 C CA . TYR A 1 85 ? 11.555 6.008 8.328 1 94.31 85 TYR A CA 1
ATOM 679 C C . TYR A 1 85 ? 11.617 4.832 9.289 1 94.31 85 TYR A C 1
ATOM 681 O O . TYR A 1 85 ? 11.062 4.891 10.391 1 94.31 85 TYR A O 1
ATOM 689 N N . LYS A 1 86 ? 12.312 3.748 8.891 1 94.69 86 LYS A N 1
ATOM 690 C CA . LYS A 1 86 ? 12.578 2.564 9.703 1 94.69 86 LYS A CA 1
ATOM 691 C C . LYS A 1 86 ? 11.289 1.978 10.266 1 94.69 86 LYS A C 1
ATOM 693 O O . LYS A 1 86 ? 11.203 1.674 11.453 1 94.69 86 LYS A O 1
ATOM 698 N N . VAL A 1 87 ? 10.289 1.93 9.445 1 95.44 87 VAL A N 1
ATOM 699 C CA . VAL A 1 87 ? 9.008 1.31 9.781 1 95.44 87 VAL A CA 1
ATOM 700 C C . VAL A 1 87 ? 8.648 0.263 8.727 1 95.44 87 VAL A C 1
ATOM 702 O O . VAL A 1 87 ? 9.141 0.317 7.602 1 95.44 87 VAL A O 1
ATOM 705 N N . ASN A 1 88 ? 7.832 -0.694 9.141 1 94.81 88 ASN A N 1
ATOM 706 C CA . ASN A 1 88 ? 7.348 -1.681 8.18 1 94.81 88 ASN A CA 1
ATOM 707 C C . ASN A 1 88 ? 5.922 -1.374 7.73 1 94.81 88 ASN A C 1
ATOM 709 O O . ASN A 1 88 ? 5.371 -2.072 6.879 1 94.81 88 ASN A O 1
ATOM 713 N N . ARG A 1 89 ? 5.41 -0.366 8.367 1 95.88 89 ARG A N 1
ATOM 714 C CA . ARG A 1 89 ? 4.035 0.031 8.094 1 95.88 89 ARG A CA 1
ATOM 715 C C . ARG A 1 89 ? 3.887 1.549 8.125 1 95.88 89 ARG A C 1
ATOM 717 O O . ARG A 1 89 ? 4.418 2.215 9.016 1 95.88 89 ARG A O 1
ATOM 724 N N . ALA A 1 90 ? 3.242 2.115 7.117 1 96.31 90 ALA A N 1
ATOM 725 C CA . ALA A 1 90 ? 2.984 3.553 7.062 1 96.31 90 ALA A CA 1
ATOM 726 C C . ALA A 1 90 ? 1.728 3.855 6.254 1 96.31 90 ALA A C 1
ATOM 728 O O . ALA A 1 90 ? 1.214 2.988 5.543 1 96.31 90 ALA A O 1
ATOM 729 N N . PHE A 1 91 ? 1.22 5.016 6.453 1 96.62 91 PHE A N 1
ATOM 730 C CA . PHE A 1 91 ? 0.102 5.492 5.648 1 96.62 91 PHE A CA 1
ATOM 731 C C . PHE A 1 91 ? 0.583 6.457 4.574 1 96.62 91 PHE A C 1
ATOM 733 O O . PHE A 1 91 ? 1.277 7.434 4.875 1 96.62 91 PHE A O 1
ATOM 740 N N . LEU A 1 92 ? 0.236 6.145 3.369 1 95.81 92 LEU A N 1
ATOM 741 C CA . LEU A 1 92 ? 0.294 7.172 2.334 1 95.81 92 LEU A CA 1
ATOM 742 C C . LEU A 1 92 ? -0.943 8.062 2.381 1 95.81 92 LEU A C 1
ATOM 744 O O . LEU A 1 92 ? -2.07 7.574 2.273 1 95.81 92 LEU A O 1
ATOM 748 N N . ALA A 1 93 ? -0.766 9.32 2.594 1 96.44 93 ALA A N 1
ATOM 749 C CA . ALA A 1 93 ? -1.849 10.305 2.566 1 96.44 93 ALA A CA 1
ATOM 750 C C . ALA A 1 93 ? -1.863 11.07 1.246 1 9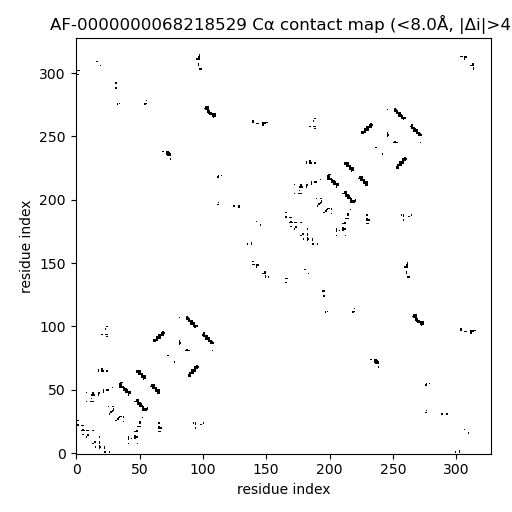6.44 93 ALA A C 1
ATOM 752 O O . ALA A 1 93 ? -1.066 11.984 1.045 1 96.44 93 ALA A O 1
ATOM 753 N N . ILE A 1 94 ? -2.73 10.695 0.379 1 95.56 94 ILE A N 1
ATOM 754 C CA . ILE A 1 94 ? -2.809 11.266 -0.961 1 95.56 94 ILE A CA 1
ATOM 755 C C . ILE A 1 94 ? -3.717 12.492 -0.946 1 95.56 94 ILE A C 1
ATOM 757 O O . ILE A 1 94 ? -4.914 12.383 -0.676 1 95.56 94 ILE A O 1
ATOM 761 N N . VAL A 1 95 ? -3.111 13.547 -1.312 1 96.19 95 VAL A N 1
ATOM 762 C CA . VAL A 1 95 ? -3.838 14.812 -1.269 1 96.19 95 VAL A CA 1
ATOM 763 C C . VAL A 1 95 ? -4.227 15.234 -2.684 1 96.19 95 VAL A C 1
ATOM 765 O O . VAL A 1 95 ? -3.371 15.336 -3.566 1 96.19 95 VAL A O 1
ATOM 768 N N . HIS A 1 96 ? -5.5 15.43 -2.895 1 92.56 96 HIS A N 1
ATOM 769 C CA . HIS A 1 96 ? -6.023 15.906 -4.168 1 92.56 96 HIS A CA 1
ATOM 770 C C . HIS A 1 96 ? -6.109 17.438 -4.195 1 92.56 96 HIS A C 1
ATOM 772 O O . HIS A 1 96 ? -6.09 18.078 -3.145 1 92.56 96 HIS A O 1
ATOM 778 N N . PRO A 1 97 ? -6.172 17.953 -5.363 1 91.62 97 PRO A N 1
ATOM 779 C CA . PRO A 1 97 ? -6.23 19.422 -5.496 1 91.62 97 PRO A CA 1
ATOM 780 C C . PRO A 1 97 ? -7.395 20.031 -4.723 1 91.62 97 PRO A C 1
ATOM 782 O O . PRO A 1 97 ? -7.328 21.203 -4.324 1 91.62 97 PRO A O 1
ATOM 785 N N . ASP A 1 98 ? -8.461 19.328 -4.48 1 90.75 98 ASP A N 1
ATOM 786 C CA . ASP A 1 98 ? -9.625 19.844 -3.764 1 90.75 98 ASP A CA 1
ATOM 787 C C . ASP A 1 98 ? -9.469 19.641 -2.258 1 90.75 98 ASP A C 1
ATOM 789 O O . ASP A 1 98 ? -10.461 19.672 -1.52 1 90.75 98 ASP A O 1
ATOM 793 N N . SER A 1 99 ? -8.328 19.312 -1.84 1 90.62 99 SER A N 1
ATOM 794 C CA . SER A 1 99 ? -7.941 19.156 -0.441 1 90.62 99 SER A CA 1
ATOM 795 C C . SER A 1 99 ? -8.414 17.828 0.12 1 90.62 99 SER A C 1
ATOM 797 O O . SER A 1 99 ? -8.242 17.547 1.309 1 90.62 99 SER A O 1
ATOM 799 N N . THR A 1 100 ? -9.055 17.016 -0.739 1 92.62 100 THR A N 1
ATOM 800 C CA . THR A 1 100 ? -9.453 15.672 -0.302 1 92.62 100 THR A CA 1
ATOM 801 C C . THR A 1 100 ? -8.227 14.812 -0.031 1 92.62 100 THR A C 1
ATOM 803 O O . THR A 1 100 ? -7.277 14.797 -0.823 1 92.62 100 THR A O 1
ATOM 806 N N . CYS A 1 101 ? -8.258 14.195 1.166 1 95.38 101 CYS A N 1
ATOM 807 C CA . CYS A 1 101 ? -7.188 13.258 1.503 1 95.38 101 CYS A CA 1
ATOM 808 C C . CYS A 1 101 ? -7.68 11.82 1.426 1 95.38 101 CYS A C 1
ATOM 810 O O . CYS A 1 101 ? -8.703 11.477 2.025 1 95.38 101 CYS A O 1
ATOM 812 N N . ILE A 1 102 ? -7.012 11.055 0.635 1 94.5 102 ILE A N 1
ATOM 813 C CA . ILE A 1 102 ? -7.27 9.617 0.576 1 94.5 102 ILE A CA 1
ATOM 814 C C . ILE A 1 102 ? -6.094 8.852 1.183 1 94.5 102 ILE A C 1
ATOM 816 O O . ILE A 1 102 ? -4.934 9.133 0.864 1 94.5 102 ILE A O 1
ATOM 820 N N . TYR A 1 103 ? -6.391 7.855 2.078 1 95.94 103 TYR A N 1
ATOM 821 C CA . TYR A 1 103 ? -5.344 7.184 2.838 1 95.94 103 TYR A CA 1
ATOM 822 C C . TYR A 1 103 ? -5.215 5.723 2.418 1 95.94 103 TYR A C 1
ATOM 824 O O . TYR A 1 103 ? -6.215 5.016 2.293 1 95.94 103 TYR A O 1
ATOM 832 N N . TYR A 1 104 ? -3.969 5.32 2.232 1 94.56 104 TYR A N 1
ATOM 833 C CA . TYR A 1 104 ? -3.621 3.914 2.066 1 94.56 104 TYR A CA 1
ATOM 834 C C . TYR A 1 104 ? -2.59 3.48 3.102 1 94.56 104 TYR A C 1
ATOM 836 O O . TYR A 1 104 ? -1.579 4.156 3.303 1 94.56 104 TYR A O 1
ATOM 844 N N . GLU A 1 105 ? -2.914 2.457 3.758 1 95.69 105 GLU A N 1
ATOM 845 C CA . GLU A 1 105 ? -1.891 1.835 4.594 1 95.69 105 GLU A CA 1
ATOM 846 C C . GLU A 1 105 ? -1.012 0.892 3.775 1 95.69 105 GLU A C 1
ATOM 848 O O . GLU A 1 105 ? -1.519 0.074 3.006 1 95.69 105 GLU A O 1
ATOM 853 N N . ILE A 1 106 ? 0.285 1.052 3.859 1 94.56 106 ILE A N 1
ATOM 854 C CA . ILE A 1 106 ? 1.241 0.162 3.209 1 94.56 106 ILE A CA 1
ATOM 855 C C . ILE A 1 106 ? 2.051 -0.585 4.266 1 94.56 106 ILE A C 1
ATOM 857 O O . ILE A 1 106 ? 2.627 0.03 5.164 1 94.56 106 ILE A O 1
ATOM 861 N N . THR A 1 107 ? 2.078 -1.881 4.215 1 95.31 107 THR A N 1
ATOM 862 C CA . THR A 1 107 ? 2.852 -2.723 5.121 1 95.31 107 THR A CA 1
ATOM 863 C C . THR A 1 107 ? 3.768 -3.66 4.34 1 95.31 107 THR A C 1
ATOM 865 O O . THR A 1 107 ? 3.318 -4.352 3.424 1 95.31 107 THR A O 1
ATOM 868 N N . LYS A 1 108 ? 5.031 -3.637 4.656 1 94.56 108 LYS A N 1
ATOM 869 C CA . LYS A 1 108 ? 5.996 -4.523 4.02 1 94.56 108 LYS A CA 1
ATOM 870 C C . LYS A 1 108 ? 5.996 -5.902 4.672 1 94.56 108 LYS A C 1
ATOM 872 O O . LYS A 1 108 ? 6.094 -6.016 5.898 1 94.56 108 LYS A O 1
ATOM 877 N N . GLY A 1 109 ? 5.867 -6.938 3.855 1 90.31 109 GLY A N 1
ATOM 878 C CA . GLY A 1 109 ? 6.059 -8.305 4.324 1 90.31 109 GLY A CA 1
ATOM 879 C C . GLY A 1 109 ? 4.766 -9.094 4.406 1 90.31 109 GLY A C 1
ATOM 880 O O . GLY A 1 109 ? 3.678 -8.523 4.32 1 90.31 109 GLY A O 1
ATOM 881 N N . LEU A 1 110 ? 4.836 -10.383 4.348 1 85.88 110 LEU A N 1
ATOM 882 C CA . LEU A 1 110 ? 3.758 -11.352 4.547 1 85.88 110 LEU A CA 1
ATOM 883 C C . LEU A 1 110 ? 3.775 -11.898 5.969 1 85.88 110 LEU A C 1
ATOM 885 O O . LEU A 1 110 ? 4.84 -12.195 6.512 1 85.88 110 LEU A O 1
ATOM 889 N N . SER A 1 111 ? 2.785 -11.328 6.762 1 66.19 111 SER A N 1
ATOM 890 C CA . SER A 1 111 ? 2.799 -11.953 8.078 1 66.19 111 SER A CA 1
ATOM 891 C C . SER A 1 111 ? 2.74 -13.477 7.969 1 66.19 111 SER A C 1
ATOM 893 O O . SER A 1 111 ? 1.941 -14.016 7.203 1 66.19 111 SER A O 1
ATOM 895 N N . GLU A 1 112 ? 3.854 -14.109 8.453 1 58.81 112 GLU A N 1
ATOM 896 C CA . GLU A 1 112 ? 3.879 -15.57 8.438 1 58.81 112 GLU A CA 1
ATOM 897 C C . GLU A 1 112 ? 2.656 -16.156 9.141 1 58.81 112 GLU A C 1
ATOM 899 O O . GLU A 1 112 ? 2.123 -15.547 10.07 1 58.81 112 GLU A O 1
ATOM 904 N N . PRO A 1 113 ? 1.958 -17.172 8.547 1 54.19 113 PRO A N 1
ATOM 905 C CA . PRO A 1 113 ? 0.887 -17.812 9.297 1 54.19 113 PRO A CA 1
ATOM 906 C C . PRO A 1 113 ? 1.304 -18.172 10.727 1 54.19 113 PRO A C 1
ATOM 908 O O . PRO A 1 113 ? 2.461 -18.531 10.969 1 54.19 113 PRO A O 1
ATOM 911 N N . ASN A 1 114 ? 0.976 -17.375 11.734 1 47.97 114 ASN A N 1
ATOM 912 C CA . ASN A 1 114 ? 1.229 -17.734 13.133 1 47.97 114 ASN A CA 1
ATOM 913 C C . ASN A 1 114 ? 0.905 -19.188 13.398 1 47.97 114 ASN A C 1
ATOM 915 O O . ASN A 1 114 ? 0.73 -19.594 14.555 1 47.97 114 ASN A O 1
ATOM 919 N N . ASP A 1 115 ? 0.539 -20.016 12.688 1 44.78 115 ASP A N 1
ATOM 920 C CA . ASP A 1 115 ? 0.093 -21.281 13.273 1 44.78 115 ASP A CA 1
ATOM 921 C C . ASP A 1 115 ? 1.156 -21.859 14.203 1 44.78 115 ASP A C 1
ATOM 923 O O . ASP A 1 115 ? 2.264 -22.172 13.766 1 44.78 115 ASP A O 1
ATOM 927 N N . THR A 1 116 ? 1.228 -21.547 15.516 1 41.81 116 THR A N 1
ATOM 928 C CA . THR A 1 116 ? 1.579 -22.516 16.547 1 41.81 116 THR A CA 1
ATOM 929 C C . THR A 1 116 ? 1.28 -23.938 16.062 1 41.81 116 THR A C 1
ATOM 931 O O . THR A 1 116 ? 1.771 -24.906 16.641 1 41.81 116 THR A O 1
ATOM 934 N N . THR A 1 117 ? 0.088 -24.312 15.57 1 36.81 117 THR A N 1
ATOM 935 C CA . THR A 1 117 ? -0.135 -25.719 15.258 1 36.81 117 THR A CA 1
ATOM 936 C C . THR A 1 117 ? 0.808 -26.172 14.148 1 36.81 117 THR A C 1
ATOM 938 O O . THR A 1 117 ? 1.001 -27.375 13.953 1 36.81 117 THR A O 1
ATOM 941 N N . ALA A 1 118 ? 1.082 -25.516 13 1 36.41 118 ALA A N 1
ATOM 942 C CA . ALA A 1 118 ? 2.021 -26.219 12.117 1 36.41 118 ALA A CA 1
ATOM 943 C C . ALA A 1 118 ? 3.463 -25.969 12.562 1 36.41 118 ALA A C 1
ATOM 945 O O . ALA A 1 118 ? 4.098 -25 12.133 1 36.41 118 ALA A O 1
ATOM 946 N N . LYS A 1 119 ? 3.877 -25.906 13.844 1 36.47 119 LYS A N 1
ATOM 947 C CA . LYS A 1 119 ? 5.23 -26.062 14.375 1 36.47 119 LYS A CA 1
ATOM 948 C C . LYS A 1 119 ? 6.082 -26.938 13.469 1 36.47 119 LYS A C 1
ATOM 950 O O . LYS A 1 119 ? 7.188 -27.328 13.836 1 36.47 119 LYS A O 1
ATOM 955 N N . HIS A 1 120 ? 5.598 -27.891 12.734 1 34.66 120 HIS A N 1
ATOM 956 C CA . HIS A 1 120 ? 6.551 -28.938 12.383 1 34.66 120 HIS A CA 1
ATOM 957 C C . HIS A 1 120 ? 7.762 -28.359 11.656 1 34.66 120 HIS A C 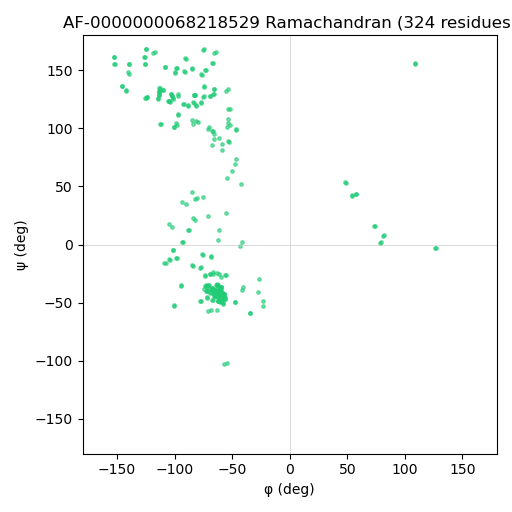1
ATOM 959 O O . HIS A 1 120 ? 8.906 -28.641 12.031 1 34.66 120 HIS A O 1
ATOM 965 N N . SER A 1 121 ? 8.008 -28.453 10.039 1 34.12 121 SER A N 1
ATOM 966 C CA . SER A 1 121 ? 9.141 -28.844 9.203 1 34.12 121 SER A CA 1
ATOM 967 C C . SER A 1 121 ? 9.984 -27.641 8.812 1 34.12 121 SER A C 1
ATOM 969 O O . SER A 1 121 ? 9.844 -27.094 7.715 1 34.12 121 SER A O 1
ATOM 971 N N . ARG A 1 122 ? 10.203 -26.656 9.578 1 36.72 122 ARG A N 1
ATOM 972 C CA . ARG A 1 122 ? 11.211 -25.641 9.297 1 36.72 122 ARG A CA 1
ATOM 973 C C . ARG A 1 122 ? 12.422 -26.234 8.594 1 36.72 122 ARG A C 1
ATOM 975 O O . ARG A 1 122 ? 13.18 -25.531 7.93 1 36.72 122 ARG A O 1
ATOM 982 N N . VAL A 1 123 ? 13.07 -27.266 9.328 1 39.25 123 VAL A N 1
ATOM 983 C CA . VAL A 1 123 ? 14.32 -27.859 8.867 1 39.25 123 VAL A CA 1
ATOM 984 C C . VAL A 1 123 ? 14.203 -28.219 7.391 1 39.25 123 VAL A C 1
ATOM 986 O O . VAL A 1 123 ? 15.148 -28.031 6.621 1 39.25 123 VAL A O 1
ATOM 989 N N . ASN A 1 124 ? 13.086 -28.969 6.863 1 42.97 124 ASN A N 1
ATOM 990 C CA . ASN A 1 124 ? 12.977 -29.484 5.5 1 42.97 124 ASN A CA 1
ATOM 991 C C . ASN A 1 124 ? 12.633 -28.375 4.512 1 42.97 124 ASN A C 1
ATOM 993 O O . ASN A 1 124 ? 12.469 -28.625 3.318 1 42.97 124 ASN A O 1
ATOM 997 N N . LYS A 1 125 ? 12.352 -27.281 4.914 1 44.62 125 LYS A N 1
ATOM 998 C CA . LYS A 1 125 ? 11.883 -26.141 4.129 1 44.62 125 LYS A CA 1
ATOM 999 C C . LYS A 1 125 ? 13.008 -25.578 3.26 1 44.62 125 LYS A C 1
ATOM 1001 O O . LYS A 1 125 ? 12.789 -25.25 2.088 1 44.62 125 LYS A O 1
ATOM 1006 N N . GLN A 1 126 ? 14.078 -25.188 3.844 1 47 126 GLN A N 1
ATOM 1007 C CA . GLN A 1 126 ? 15.227 -24.703 3.09 1 47 126 GLN A CA 1
ATOM 1008 C C . GLN A 1 126 ? 15.703 -25.734 2.072 1 47 126 GLN A C 1
ATOM 1010 O O . GLN A 1 126 ? 16.078 -25.375 0.95 1 47 126 GLN A O 1
ATOM 1015 N N . GLU A 1 127 ? 15.797 -26.938 2.445 1 46.66 127 GLU A N 1
ATOM 1016 C CA . GLU A 1 127 ? 16.219 -28 1.539 1 46.66 127 GLU A CA 1
ATOM 1017 C C . GLU A 1 127 ? 15.211 -28.219 0.419 1 46.66 127 GLU A C 1
ATOM 1019 O O . GLU A 1 127 ? 15.586 -28.484 -0.725 1 46.66 127 GLU A O 1
ATOM 1024 N N . LYS A 1 128 ? 13.914 -28.156 0.688 1 50.5 128 LYS A N 1
ATOM 1025 C CA . LYS A 1 128 ? 12.898 -28.312 -0.352 1 50.5 128 LYS A CA 1
ATOM 1026 C C . LYS A 1 128 ? 12.844 -27.094 -1.255 1 50.5 128 LYS A C 1
ATOM 1028 O O . LYS A 1 128 ? 12.648 -27.203 -2.467 1 50.5 128 LYS A O 1
ATOM 1033 N N . LEU A 1 129 ? 13.023 -25.891 -0.875 1 50.91 129 LEU A N 1
ATOM 1034 C CA . LEU A 1 129 ? 13.203 -24.703 -1.694 1 50.91 129 LEU A CA 1
ATOM 1035 C C . LEU A 1 129 ? 14.43 -24.828 -2.588 1 50.91 129 LEU A C 1
ATOM 1037 O O . LEU A 1 129 ? 14.383 -24.469 -3.77 1 50.91 129 LEU A O 1
ATOM 1041 N N . ASP A 1 130 ? 15.547 -25.234 -1.99 1 51.88 130 ASP A N 1
ATOM 1042 C CA . ASP A 1 130 ? 16.766 -25.469 -2.764 1 51.88 130 ASP A CA 1
ATOM 1043 C C . ASP A 1 130 ? 16.531 -26.562 -3.814 1 51.88 130 ASP A C 1
ATOM 1045 O O . ASP A 1 130 ? 16.984 -26.422 -4.953 1 51.88 130 ASP A O 1
ATOM 1049 N N . SER A 1 131 ? 15.828 -27.703 -3.518 1 50.88 131 SER A N 1
ATOM 1050 C CA . SER A 1 131 ? 15.562 -28.781 -4.453 1 50.88 131 SER A CA 1
ATOM 1051 C C . SER A 1 131 ? 14.547 -28.375 -5.512 1 50.88 131 SER A C 1
ATOM 1053 O O . SER A 1 131 ? 14.703 -28.688 -6.695 1 50.88 131 SER A O 1
ATOM 1055 N N . GLU A 1 132 ? 13.547 -27.641 -5.105 1 51.66 132 GLU A N 1
ATOM 1056 C CA . GLU A 1 132 ? 12.523 -27.188 -6.043 1 51.66 132 GLU A CA 1
ATOM 1057 C C . GLU A 1 132 ? 13.039 -26.062 -6.93 1 51.66 132 GLU A C 1
ATOM 1059 O O . GLU A 1 132 ? 12.711 -25.984 -8.117 1 51.66 132 GLU A O 1
ATOM 1064 N N . LEU A 1 133 ? 13.82 -25.156 -6.461 1 50.5 133 LEU A N 1
ATOM 1065 C CA . LEU A 1 133 ? 14.523 -24.172 -7.273 1 50.5 133 LEU A CA 1
ATOM 1066 C C . LEU A 1 133 ? 15.406 -24.859 -8.312 1 50.5 133 LEU A C 1
ATOM 1068 O O . LEU A 1 133 ? 15.477 -24.406 -9.461 1 50.5 133 LEU A O 1
ATOM 1072 N N . ARG A 1 134 ? 16.141 -25.984 -7.883 1 52.25 134 ARG A N 1
ATOM 1073 C CA . ARG A 1 134 ? 16.938 -26.734 -8.844 1 52.25 134 ARG A CA 1
ATOM 1074 C C . ARG A 1 134 ? 16.047 -27.359 -9.922 1 52.25 134 ARG A C 1
ATOM 1076 O O . ARG A 1 134 ? 16.438 -27.406 -11.094 1 52.25 134 ARG A O 1
ATOM 1083 N N . LYS A 1 135 ? 14.844 -27.75 -9.523 1 50.94 135 LYS A N 1
ATOM 1084 C CA . LYS A 1 135 ? 13.945 -28.344 -10.516 1 50.94 135 LYS A CA 1
ATOM 1085 C C . LYS A 1 135 ? 13.383 -27.281 -11.453 1 50.94 135 LYS A C 1
ATOM 1087 O O . LYS A 1 135 ? 13.008 -27.578 -12.586 1 50.94 135 LYS A O 1
ATOM 1092 N N . HIS A 1 136 ? 13.273 -25.984 -11.031 1 52.62 136 HIS A N 1
ATOM 1093 C CA . HIS A 1 136 ? 12.617 -24.984 -11.875 1 52.62 136 HIS A CA 1
ATOM 1094 C C . HIS A 1 136 ? 13.633 -24.062 -12.539 1 52.62 136 HIS A C 1
ATOM 1096 O O . HIS A 1 136 ? 13.297 -22.953 -12.938 1 52.62 136 HIS A O 1
ATOM 1102 N N . GLN A 1 137 ? 14.891 -24.516 -12.562 1 50.53 137 GLN A N 1
ATOM 1103 C CA . GLN A 1 137 ? 15.93 -23.859 -13.352 1 50.53 137 GLN A CA 1
ATOM 1104 C C . GLN A 1 137 ? 15.398 -23.422 -14.703 1 50.53 137 GLN A C 1
ATOM 1106 O O . GLN A 1 137 ? 15.727 -22.328 -15.18 1 50.53 137 GLN A O 1
ATOM 1111 N N . LYS A 1 138 ? 14.578 -24.234 -15.195 1 50 138 LYS A N 1
ATOM 1112 C CA . LYS A 1 138 ? 14.117 -23.859 -16.516 1 50 138 LYS A CA 1
ATOM 1113 C C . LYS A 1 138 ? 13.258 -22.594 -16.469 1 50 138 LYS A C 1
ATOM 1115 O O . LYS A 1 138 ? 13.32 -21.75 -17.359 1 50 138 LYS A O 1
ATOM 1120 N N . THR A 1 139 ? 12.492 -22.484 -15.461 1 50.62 139 THR A N 1
ATOM 1121 C CA . THR A 1 139 ? 11.656 -21.297 -15.328 1 50.62 139 THR A CA 1
ATOM 1122 C C . THR A 1 139 ? 12.508 -20.047 -15.188 1 50.62 139 THR A C 1
ATOM 1124 O O . THR A 1 139 ? 12.188 -19 -15.758 1 50.62 139 THR A O 1
ATOM 1127 N N . ILE A 1 140 ? 13.641 -20.125 -14.539 1 52.12 140 ILE A N 1
ATOM 1128 C CA . ILE A 1 140 ? 14.594 -19.031 -14.484 1 52.12 140 ILE A CA 1
ATOM 1129 C C . ILE A 1 140 ? 15.062 -18.688 -15.898 1 52.12 140 ILE A C 1
ATOM 1131 O O . ILE A 1 140 ? 15.172 -17.5 -16.25 1 52.12 140 ILE A O 1
ATOM 1135 N N . GLU A 1 141 ? 15.25 -19.75 -16.625 1 53.84 141 GLU A N 1
ATOM 1136 C CA . GLU A 1 141 ? 15.703 -19.531 -18 1 53.84 141 GLU A CA 1
ATOM 1137 C C . GLU A 1 141 ? 14.641 -18.781 -18.812 1 53.84 141 GLU A C 1
ATOM 1139 O O . GLU A 1 141 ? 14.969 -17.875 -19.594 1 53.84 141 GLU A O 1
ATOM 1144 N N . GLN A 1 142 ? 13.438 -19.188 -18.594 1 49.59 142 GLN A N 1
ATOM 1145 C CA . GLN A 1 142 ? 12.398 -18.516 -19.375 1 49.59 142 GLN A CA 1
ATOM 1146 C C . GLN A 1 142 ? 12.203 -17.078 -18.922 1 49.59 142 GLN A C 1
ATOM 1148 O O . GLN A 1 142 ? 11.938 -16.188 -19.734 1 49.59 142 GLN A O 1
ATOM 1153 N N . ALA A 1 143 ? 12.344 -16.844 -17.641 1 50.88 143 ALA A N 1
ATOM 1154 C CA . ALA A 1 143 ? 12.289 -15.453 -17.188 1 50.88 143 ALA A CA 1
ATOM 1155 C C . ALA A 1 143 ? 13.391 -14.617 -17.844 1 50.88 143 ALA A C 1
ATOM 1157 O O . ALA A 1 143 ? 13.156 -13.469 -18.234 1 50.88 143 ALA A O 1
ATOM 1158 N N . ALA A 1 144 ? 14.539 -15.219 -17.984 1 50.5 144 ALA A N 1
ATOM 1159 C CA . ALA A 1 144 ? 15.633 -14.555 -18.688 1 50.5 144 ALA A CA 1
ATOM 1160 C C . ALA A 1 144 ? 15.227 -14.172 -20.109 1 50.5 144 ALA A C 1
ATOM 1162 O O . ALA A 1 144 ? 15.602 -13.109 -20.609 1 50.5 144 ALA A O 1
ATOM 1163 N N . LEU A 1 145 ? 14.609 -15.047 -20.688 1 47.44 145 LEU A N 1
ATOM 1164 C CA . LEU A 1 145 ? 14.266 -14.781 -22.078 1 47.44 145 LEU A CA 1
ATOM 1165 C C . LEU A 1 145 ? 13.375 -13.547 -22.188 1 47.44 145 LEU A C 1
ATOM 1167 O O . LEU A 1 145 ? 13.461 -12.805 -23.172 1 47.44 145 LEU A O 1
ATOM 1171 N N . TYR A 1 146 ? 12.492 -13.43 -21.312 1 49.34 146 TYR A N 1
ATOM 1172 C CA . TYR A 1 146 ? 11.602 -12.281 -21.453 1 49.34 146 TYR A CA 1
ATOM 1173 C C . TYR A 1 146 ? 12.234 -11.031 -20.844 1 49.34 146 TYR A C 1
ATOM 1175 O O . TYR A 1 146 ? 11.555 -10.023 -20.641 1 49.34 146 TYR A O 1
ATOM 1183 N N . GLY A 1 147 ? 13.641 -11 -20.719 1 48.5 147 GLY A N 1
ATOM 1184 C CA . GLY A 1 147 ? 14.43 -9.844 -20.312 1 48.5 147 GLY A CA 1
ATOM 1185 C C . GLY A 1 147 ? 14.453 -9.641 -18.812 1 48.5 147 GLY A C 1
ATOM 1186 O O . GLY A 1 147 ? 14.664 -8.523 -18.328 1 48.5 147 GLY A O 1
ATOM 1187 N N . LEU A 1 148 ? 13.898 -10.594 -18.031 1 47.38 148 LEU A N 1
ATOM 1188 C CA . LEU A 1 148 ? 14.156 -10.609 -16.594 1 47.38 148 LEU A CA 1
ATOM 1189 C C . LEU A 1 148 ? 15.516 -11.227 -16.297 1 47.38 148 LEU A C 1
ATOM 1191 O O . LEU A 1 148 ? 15.852 -12.289 -16.828 1 47.38 148 LEU A O 1
ATOM 1195 N N . PRO A 1 149 ? 16.625 -10.461 -15.922 1 41.47 149 PRO A N 1
ATOM 1196 C CA . PRO A 1 149 ? 17.969 -11.023 -15.734 1 41.47 149 PRO A CA 1
ATOM 1197 C C . PRO A 1 149 ? 17.984 -12.234 -14.805 1 41.47 149 PRO A C 1
ATOM 1199 O O . PRO A 1 149 ? 17.281 -12.242 -13.789 1 41.47 149 PRO A O 1
ATOM 1202 N N . VAL A 1 150 ? 18.078 -13.383 -15.281 1 44.12 150 VAL A N 1
ATOM 1203 C CA . VAL A 1 150 ? 18.156 -14.617 -14.508 1 44.12 150 VAL A CA 1
ATOM 1204 C C . VAL A 1 150 ? 19.594 -14.875 -14.086 1 44.12 150 VAL A C 1
ATOM 1206 O O . VAL A 1 150 ? 20.516 -14.758 -14.898 1 44.12 150 VAL A O 1
ATOM 1209 N N . THR A 1 151 ? 19.953 -14.656 -12.906 1 39.66 151 THR A N 1
ATOM 1210 C CA . THR A 1 151 ? 21.312 -15.008 -12.477 1 39.66 151 THR A CA 1
ATOM 1211 C C . THR A 1 151 ? 21.5 -16.516 -12.477 1 39.66 151 THR A C 1
ATOM 1213 O O . THR A 1 151 ? 20.719 -17.25 -11.852 1 39.66 151 THR A O 1
ATOM 1216 N N . ILE A 1 152 ? 22.078 -17.047 -13.516 1 37.34 152 ILE A N 1
ATOM 1217 C CA . ILE A 1 152 ? 22.484 -18.438 -13.594 1 37.34 152 ILE A CA 1
ATOM 1218 C C . ILE A 1 152 ? 23.609 -18.703 -12.594 1 37.34 152 ILE A C 1
ATOM 1220 O O . ILE A 1 152 ? 24.656 -18.062 -12.641 1 37.34 152 ILE A O 1
ATOM 1224 N N . ILE A 1 153 ? 23.312 -19.234 -11.438 1 35.34 153 ILE A N 1
ATOM 1225 C CA . ILE A 1 153 ? 24.406 -19.703 -10.594 1 35.34 153 ILE A CA 1
ATOM 1226 C C . ILE A 1 153 ? 25.078 -20.906 -11.25 1 35.34 153 ILE A C 1
ATOM 1228 O O . ILE A 1 153 ? 24.453 -21.953 -11.469 1 35.34 153 ILE A O 1
ATOM 1232 N N . ASP A 1 154 ? 26.047 -20.719 -12.156 1 32.78 154 ASP A N 1
ATOM 1233 C CA . ASP A 1 154 ? 26.922 -21.734 -12.742 1 32.78 154 ASP A CA 1
ATOM 1234 C C . ASP A 1 154 ? 27.719 -22.469 -11.664 1 32.78 154 ASP A C 1
ATOM 1236 O O . ASP A 1 154 ? 28.516 -21.859 -10.953 1 32.78 154 ASP A O 1
ATOM 1240 N N . LYS A 1 155 ? 27.234 -23.516 -11.031 1 34.28 155 LYS A N 1
ATOM 1241 C CA . LYS A 1 155 ? 28.094 -24.344 -10.188 1 34.28 155 LYS A CA 1
ATOM 1242 C C . LYS A 1 155 ? 29.203 -25 -11.016 1 34.28 155 LYS A C 1
ATOM 1244 O O . LYS A 1 155 ? 29.922 -25.859 -10.516 1 34.28 155 LYS A O 1
ATOM 1249 N N . GLY A 1 156 ? 29.406 -24.781 -12.305 1 30.92 156 GLY A N 1
ATOM 1250 C CA . GLY A 1 156 ? 30.281 -25.766 -12.93 1 30.92 156 GLY A CA 1
ATOM 1251 C C . GLY A 1 156 ? 31.688 -25.75 -12.375 1 30.92 156 GLY A C 1
ATOM 1252 O O . GLY A 1 156 ? 32.531 -26.578 -12.75 1 30.92 156 GLY A O 1
ATOM 1253 N N . GLN A 1 157 ? 32.312 -24.625 -12.078 1 31.81 157 GLN A N 1
ATOM 1254 C CA . GLN A 1 157 ? 33.75 -24.734 -12.375 1 31.81 157 GLN A CA 1
ATOM 1255 C C . GLN A 1 157 ? 34.469 -25.562 -11.328 1 31.81 157 GLN A C 1
ATOM 1257 O O . GLN A 1 157 ? 34.812 -25.078 -10.258 1 31.81 157 GLN A O 1
ATOM 1262 N N . ASN A 1 158 ? 34 -26.719 -10.758 1 30.56 158 ASN A N 1
ATOM 1263 C CA . ASN A 1 158 ? 34.938 -27.547 -10.008 1 30.56 158 ASN A CA 1
ATOM 1264 C C . ASN A 1 158 ? 36.156 -27.922 -10.836 1 30.56 158 ASN A C 1
ATOM 1266 O O . ASN A 1 158 ? 36.062 -28.781 -11.727 1 30.56 158 ASN A O 1
ATOM 1270 N N . SER A 1 159 ? 36.969 -26.984 -11.406 1 30.14 159 SER A N 1
ATOM 1271 C CA . SER A 1 159 ? 38.219 -27.344 -12.086 1 30.14 159 SER A CA 1
ATOM 1272 C C . SER A 1 159 ? 39.188 -28.078 -11.141 1 30.14 159 SER A C 1
ATOM 1274 O O . SER A 1 159 ? 39.688 -27.484 -10.18 1 30.14 159 SER A O 1
ATOM 1276 N N . ALA A 1 160 ? 39.062 -29.406 -10.883 1 29.55 160 ALA A N 1
ATOM 1277 C CA . ALA A 1 160 ? 40.094 -30.312 -10.336 1 29.55 160 ALA A CA 1
ATOM 1278 C C . ALA A 1 160 ? 41.406 -30.203 -11.094 1 29.55 160 ALA A C 1
ATOM 1280 O O . ALA A 1 160 ? 41.5 -30.609 -12.258 1 29.55 160 ALA A O 1
ATOM 1281 N N . GLU A 1 161 ? 42.125 -29.062 -11.125 1 26.75 161 GLU A N 1
ATOM 1282 C CA . GLU A 1 161 ? 43.469 -29.062 -11.656 1 26.75 161 GLU A CA 1
ATOM 1283 C C . GLU A 1 161 ? 44.344 -30.109 -10.969 1 26.75 161 GLU A C 1
ATOM 1285 O O . GLU A 1 161 ? 44.406 -30.172 -9.742 1 26.75 161 GLU A O 1
ATOM 1290 N N . ASN A 1 162 ? 44.594 -31.344 -11.656 1 27.88 162 ASN A N 1
ATOM 1291 C CA . ASN A 1 162 ? 45.531 -32.438 -11.641 1 27.88 162 ASN A CA 1
ATOM 1292 C C . ASN A 1 162 ? 46.969 -31.938 -11.477 1 27.88 162 ASN A C 1
ATOM 1294 O O . ASN A 1 162 ? 47.531 -31.328 -12.398 1 27.88 162 ASN A O 1
ATOM 1298 N N . ASN A 1 163 ? 47.312 -31.141 -10.539 1 25.58 163 ASN A N 1
ATOM 1299 C CA . ASN A 1 163 ? 48.75 -30.859 -10.375 1 25.58 163 ASN A CA 1
ATOM 1300 C C . ASN A 1 163 ? 49.562 -32.156 -10.234 1 25.58 163 ASN A C 1
ATOM 1302 O O . ASN A 1 163 ? 49.281 -32.969 -9.344 1 25.58 163 ASN A O 1
ATOM 1306 N N . ILE A 1 164 ? 50.375 -32.531 -11.352 1 23.09 164 ILE A N 1
ATOM 1307 C CA . ILE A 1 164 ? 51.688 -33.188 -11.461 1 23.09 164 ILE A CA 1
ATOM 1308 C C . ILE A 1 164 ? 52.719 -32.438 -10.625 1 23.09 164 ILE A C 1
ATOM 1310 O O . ILE A 1 164 ? 52.781 -31.203 -10.672 1 23.09 164 ILE A O 1
ATOM 1314 N N . MET B 1 1 ? 6.035 -28.375 -13.117 1 73.81 1 MET B N 1
ATOM 1315 C CA . MET B 1 1 ? 4.902 -27.781 -12.414 1 73.81 1 MET B CA 1
ATOM 1316 C C . MET B 1 1 ? 4.711 -26.328 -12.844 1 73.81 1 MET B C 1
ATOM 1318 O O . MET B 1 1 ? 3.613 -25.938 -13.242 1 73.81 1 MET B O 1
ATOM 1322 N N . MET B 1 2 ? 5.777 -25.578 -13.008 1 83.69 2 MET B N 1
ATOM 1323 C CA . MET B 1 2 ? 5.648 -24.172 -13.383 1 83.69 2 MET B CA 1
ATOM 1324 C C . MET B 1 2 ? 5.219 -24.031 -14.836 1 83.69 2 MET B C 1
ATOM 1326 O O . MET B 1 2 ? 4.375 -23.203 -15.164 1 83.69 2 MET B O 1
ATOM 1330 N N . GLU B 1 3 ? 5.793 -24.906 -15.727 1 89.75 3 GLU B N 1
ATOM 1331 C CA . GLU B 1 3 ? 5.449 -24.844 -17.141 1 89.75 3 GLU B CA 1
ATOM 1332 C C . GLU B 1 3 ? 3.965 -25.125 -17.375 1 89.75 3 GLU B C 1
ATOM 1334 O O . GLU B 1 3 ? 3.33 -24.484 -18.219 1 89.75 3 GLU B O 1
ATOM 1339 N N . ASP B 1 4 ? 3.525 -26.078 -16.625 1 93.88 4 ASP B N 1
ATOM 1340 C CA . ASP B 1 4 ? 2.105 -26.391 -16.734 1 93.88 4 ASP B CA 1
ATOM 1341 C C . ASP B 1 4 ? 1.241 -25.203 -16.297 1 93.88 4 ASP B C 1
ATOM 1343 O O . ASP B 1 4 ? 0.213 -24.922 -16.906 1 93.88 4 ASP B O 1
ATOM 1347 N N . LEU B 1 5 ? 1.673 -24.547 -15.242 1 94.38 5 LEU B N 1
ATOM 1348 C CA . LEU B 1 5 ? 0.948 -23.375 -14.758 1 94.38 5 LEU B CA 1
ATOM 1349 C C . LEU B 1 5 ? 0.977 -22.25 -15.781 1 94.38 5 LEU B C 1
ATOM 1351 O O . LEU B 1 5 ? -0.051 -21.625 -16.062 1 94.38 5 LEU B O 1
ATOM 1355 N N . ILE B 1 6 ? 2.158 -22.031 -16.344 1 97.19 6 ILE B N 1
ATOM 1356 C CA . ILE B 1 6 ? 2.312 -20.969 -17.344 1 97.19 6 ILE B CA 1
ATOM 1357 C C . ILE B 1 6 ? 1.391 -21.234 -18.531 1 97.19 6 ILE B C 1
ATOM 1359 O O . ILE B 1 6 ? 0.674 -20.328 -18.969 1 97.19 6 ILE B O 1
ATOM 1363 N N . SER B 1 7 ? 1.46 -22.453 -19 1 97.06 7 SER B N 1
ATOM 1364 C CA . SER B 1 7 ? 0.61 -22.828 -20.125 1 97.06 7 SER B CA 1
ATOM 1365 C C . SER B 1 7 ? -0.866 -22.641 -19.797 1 97.06 7 SER B C 1
ATOM 1367 O O . SER B 1 7 ? -1.638 -22.141 -20.625 1 97.06 7 SER B O 1
ATOM 1369 N N . LYS B 1 8 ? -1.241 -23.031 -18.672 1 97.19 8 LYS B N 1
ATOM 1370 C CA . LYS B 1 8 ? -2.617 -22.875 -18.219 1 97.19 8 LYS B CA 1
ATOM 1371 C C . LYS B 1 8 ? -3.02 -21.406 -18.172 1 97.19 8 LYS B C 1
ATOM 1373 O O . LYS B 1 8 ? -4.105 -21.047 -18.641 1 97.19 8 LYS B O 1
ATOM 1378 N N . PHE B 1 9 ? -2.182 -20.516 -17.672 1 98.12 9 PHE B N 1
ATOM 1379 C CA . PHE B 1 9 ? -2.469 -19.094 -17.562 1 98.12 9 PHE B CA 1
ATOM 1380 C C . PHE B 1 9 ? -2.568 -18.453 -18.938 1 98.12 9 PHE B C 1
ATOM 1382 O O . PHE B 1 9 ? -3.428 -17.594 -19.172 1 98.12 9 PHE B O 1
ATOM 1389 N N . VAL B 1 10 ? -1.716 -18.906 -19.812 1 97.88 10 VAL B N 1
ATOM 1390 C CA . VAL B 1 10 ? -1.765 -18.406 -21.172 1 97.88 10 VAL B CA 1
ATOM 1391 C C . VAL B 1 10 ? -3.066 -18.844 -21.844 1 97.88 10 VAL B C 1
ATOM 1393 O O . VAL B 1 10 ? -3.688 -18.062 -22.578 1 97.88 10 VAL B O 1
ATOM 1396 N N . SER B 1 11 ? -3.459 -20 -21.562 1 97.75 11 SER B N 1
ATOM 1397 C CA . SER B 1 11 ? -4.695 -20.516 -22.156 1 97.75 11 SER B CA 1
ATOM 1398 C C . SER B 1 11 ? -5.906 -19.734 -21.641 1 97.75 11 SER B C 1
ATOM 1400 O O . SER B 1 11 ? -6.945 -19.703 -22.297 1 97.75 11 SER B O 1
ATOM 1402 N N . LEU B 1 12 ? -5.797 -19.141 -20.469 1 97.38 12 LEU B N 1
ATOM 1403 C CA . LEU B 1 12 ? -6.875 -18.328 -19.891 1 97.38 12 LEU B CA 1
ATOM 1404 C C . LEU B 1 12 ? -6.934 -16.953 -20.547 1 97.38 12 LEU B C 1
ATOM 1406 O O . LEU B 1 12 ? -7.945 -16.266 -20.453 1 97.38 12 LEU B O 1
ATOM 1410 N N . GLY B 1 13 ? -5.812 -16.516 -21.219 1 97.44 13 GLY B N 1
ATOM 1411 C CA . GLY B 1 13 ? -5.797 -15.242 -21.906 1 97.44 13 GLY B CA 1
ATOM 1412 C C . GLY B 1 13 ? -4.652 -14.336 -21.484 1 97.44 13 GLY B C 1
ATOM 1413 O O . GLY B 1 13 ? -4.438 -13.281 -22.078 1 97.44 13 GLY B O 1
ATOM 1414 N N . ALA B 1 14 ? -3.865 -14.781 -20.516 1 97.62 14 ALA B N 1
ATOM 1415 C CA . ALA B 1 14 ? -2.766 -13.961 -20.016 1 97.62 14 ALA B CA 1
ATOM 1416 C C . ALA B 1 14 ? -1.586 -13.977 -20.984 1 97.62 14 ALA B C 1
ATOM 1418 O O . ALA B 1 14 ? -1.343 -14.977 -21.656 1 97.62 14 ALA B O 1
ATOM 1419 N N . ASP B 1 15 ? -0.877 -12.844 -21.047 1 97 15 ASP B N 1
ATOM 1420 C CA . ASP B 1 15 ? 0.376 -12.875 -21.797 1 97 15 ASP B CA 1
ATOM 1421 C C . ASP B 1 15 ? 1.465 -13.602 -21.016 1 97 15 ASP B C 1
ATOM 1423 O O . ASP B 1 15 ? 1.281 -13.922 -19.844 1 97 15 ASP B O 1
ATOM 1427 N N . GLU B 1 16 ? 2.477 -13.891 -21.656 1 96.25 16 GLU B N 1
ATOM 1428 C CA . GLU B 1 16 ? 3.535 -14.711 -21.078 1 96.25 16 GLU B CA 1
ATOM 1429 C C . GLU B 1 16 ? 4.117 -14.055 -19.828 1 96.25 16 GLU B C 1
ATOM 1431 O O . GLU B 1 16 ? 4.375 -14.727 -18.828 1 96.25 16 GLU B O 1
ATOM 1436 N N . LYS B 1 17 ? 4.352 -12.75 -19.891 1 95.69 17 LYS B N 1
ATOM 1437 C CA . LYS B 1 17 ? 4.922 -12.031 -18.75 1 95.69 17 LYS B CA 1
ATOM 1438 C C . LYS B 1 17 ? 4.047 -12.188 -17.516 1 95.69 17 LYS B C 1
ATOM 1440 O O . LYS B 1 17 ? 4.531 -12.57 -16.438 1 95.69 17 LYS B O 1
ATOM 1445 N N . SER B 1 18 ? 2.77 -11.914 -17.672 1 96.75 18 SER B N 1
ATOM 1446 C CA . SER B 1 18 ? 1.832 -12.031 -16.562 1 96.75 18 SER B CA 1
ATOM 1447 C C . SER B 1 18 ? 1.74 -13.469 -16.062 1 96.75 18 SER B C 1
ATOM 1449 O O . SER B 1 18 ? 1.597 -13.711 -14.859 1 96.75 18 SER B O 1
ATOM 1451 N N . ALA B 1 19 ? 1.844 -14.422 -16.984 1 97.94 19 ALA B N 1
ATOM 1452 C CA . ALA B 1 19 ? 1.778 -15.836 -16.625 1 97.94 19 ALA B CA 1
ATOM 1453 C C . ALA B 1 19 ? 2.98 -16.25 -15.781 1 97.94 19 ALA B C 1
ATOM 1455 O O . ALA B 1 19 ? 2.834 -16.969 -14.797 1 97.94 19 ALA B O 1
ATOM 1456 N N . VAL B 1 20 ? 4.09 -15.766 -16.172 1 97.06 20 VAL B N 1
ATOM 1457 C CA . VAL B 1 20 ? 5.309 -16.094 -15.445 1 97.06 20 VAL B CA 1
ATOM 1458 C C . VAL B 1 20 ? 5.27 -15.484 -14.047 1 97.06 20 VAL B C 1
ATOM 1460 O O . VAL B 1 20 ? 5.543 -16.156 -13.055 1 97.06 20 VAL B O 1
ATOM 1463 N N . LEU B 1 21 ? 4.926 -14.227 -13.984 1 97.81 21 LEU B N 1
ATOM 1464 C CA . LEU B 1 21 ? 4.855 -13.539 -12.695 1 97.81 21 LEU B CA 1
ATOM 1465 C C . LEU B 1 21 ? 3.904 -14.266 -11.75 1 97.81 21 LEU B C 1
ATOM 1467 O O . LEU B 1 21 ? 4.27 -14.562 -10.609 1 97.81 21 LEU B O 1
ATOM 1471 N N . ALA B 1 22 ? 2.77 -14.609 -12.203 1 98.12 22 ALA B N 1
ATOM 1472 C CA . ALA B 1 22 ? 1.753 -15.266 -11.383 1 98.12 22 ALA B CA 1
ATOM 1473 C C . ALA B 1 22 ? 2.209 -16.656 -10.945 1 98.12 22 ALA B C 1
ATOM 1475 O O . ALA B 1 22 ? 1.949 -17.078 -9.82 1 98.12 22 ALA B O 1
ATOM 1476 N N . SER B 1 23 ? 2.822 -17.391 -11.867 1 97.88 23 SER B N 1
ATOM 1477 C CA . SER B 1 23 ? 3.283 -18.734 -11.547 1 97.88 23 SER B CA 1
ATOM 1478 C C . SER B 1 23 ? 4.305 -18.719 -10.414 1 97.88 23 SER B C 1
ATOM 1480 O O . SER B 1 23 ? 4.277 -19.578 -9.531 1 97.88 23 SER B O 1
ATOM 1482 N N . GLN B 1 24 ? 5.168 -17.75 -10.445 1 97 24 GLN B N 1
ATOM 1483 C CA . GLN B 1 24 ? 6.16 -17.625 -9.383 1 97 24 GLN B CA 1
ATOM 1484 C C . GLN B 1 24 ? 5.496 -17.344 -8.039 1 97 24 GLN B C 1
ATOM 1486 O O . GLN B 1 24 ? 5.844 -17.969 -7.031 1 97 24 GLN B O 1
ATOM 1491 N N . VAL B 1 25 ? 4.531 -16.453 -8.016 1 97.88 25 VAL B N 1
ATOM 1492 C CA . VAL B 1 25 ? 3.83 -16.109 -6.789 1 97.88 25 VAL B CA 1
ATOM 1493 C C . VAL B 1 25 ? 3.045 -17.312 -6.273 1 97.88 25 VAL B C 1
ATOM 1495 O O . VAL B 1 25 ? 3.068 -17.609 -5.078 1 97.88 25 VAL B O 1
ATOM 1498 N N . LEU B 1 26 ? 2.359 -17.984 -7.207 1 97.12 26 LEU B N 1
ATOM 1499 C CA . LEU B 1 26 ? 1.575 -19.156 -6.84 1 97.12 26 LEU B CA 1
ATOM 1500 C C . LEU B 1 26 ? 2.461 -20.219 -6.207 1 97.12 26 LEU B C 1
ATOM 1502 O O . LEU B 1 26 ? 2.123 -20.766 -5.156 1 97.12 26 LEU B O 1
ATOM 1506 N N . LEU B 1 27 ? 3.547 -20.438 -6.859 1 94.75 27 LEU B N 1
ATOM 1507 C CA . LEU B 1 27 ? 4.453 -21.469 -6.352 1 94.75 27 LEU B CA 1
ATOM 1508 C C . LEU B 1 27 ? 5 -21.078 -4.984 1 94.75 27 LEU B C 1
ATOM 1510 O O . LEU B 1 27 ? 5.082 -21.922 -4.082 1 94.75 27 LEU B O 1
ATOM 1514 N N . GLU B 1 28 ? 5.379 -19.875 -4.789 1 94.62 28 GLU B N 1
ATOM 1515 C CA . GLU B 1 28 ? 5.91 -19.453 -3.5 1 94.62 28 GLU B CA 1
ATOM 1516 C C . GLU B 1 28 ? 4.859 -19.594 -2.4 1 94.62 28 GLU B C 1
ATOM 1518 O O . GLU B 1 28 ? 5.152 -20.109 -1.317 1 94.62 28 GLU B O 1
ATOM 1523 N N . LEU B 1 29 ? 3.68 -19.094 -2.641 1 95.44 29 LEU B N 1
ATOM 1524 C CA . LEU B 1 29 ? 2.611 -19.141 -1.648 1 95.44 29 LEU B CA 1
ATOM 1525 C C . LEU B 1 29 ? 2.289 -20.578 -1.266 1 95.44 29 LEU B C 1
ATOM 1527 O O . LEU B 1 29 ? 1.988 -20.859 -0.104 1 95.44 29 LEU B O 1
ATOM 1531 N N . CYS B 1 30 ? 2.35 -21.469 -2.236 1 92.25 30 CYS B N 1
ATOM 1532 C CA . CYS B 1 30 ? 2.025 -22.875 -2.014 1 92.25 30 CYS B CA 1
ATOM 1533 C C . CYS B 1 30 ? 3.18 -23.594 -1.332 1 92.25 30 CYS B C 1
ATOM 1535 O O . CYS B 1 30 ? 2.998 -24.203 -0.278 1 92.25 30 CYS B O 1
ATOM 1537 N N . GLU B 1 31 ? 4.348 -23.422 -1.827 1 90.69 31 GLU B N 1
ATOM 1538 C CA . GLU B 1 31 ? 5.453 -24.297 -1.451 1 90.69 31 GLU B CA 1
ATOM 1539 C C . GLU B 1 31 ? 6.266 -23.703 -0.304 1 90.69 31 GLU B C 1
ATOM 1541 O O . GLU B 1 31 ? 6.859 -24.438 0.489 1 90.69 31 GLU B O 1
ATOM 1546 N N . VAL B 1 32 ? 6.406 -22.406 -0.265 1 89.88 32 VAL B N 1
ATOM 1547 C CA . VAL B 1 32 ? 7.277 -21.75 0.708 1 89.88 32 VAL B CA 1
ATOM 1548 C C . VAL B 1 32 ? 6.445 -21.188 1.855 1 89.88 32 VAL B C 1
ATOM 1550 O O . VAL B 1 32 ? 6.656 -21.547 3.018 1 89.88 32 VAL B O 1
ATOM 1553 N N . LYS B 1 33 ? 5.438 -20.422 1.557 1 91.06 33 LYS B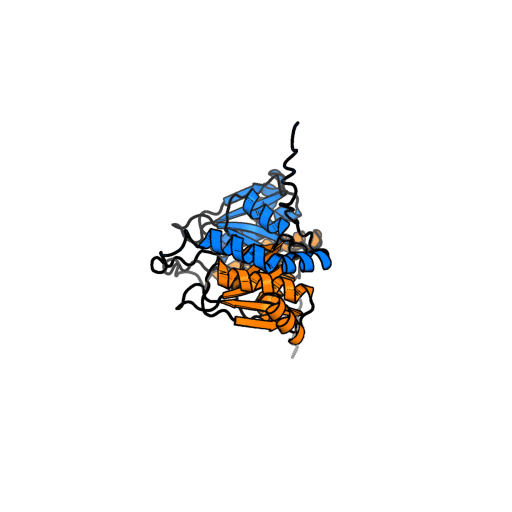 N 1
ATOM 1554 C CA . LYS B 1 33 ? 4.652 -19.75 2.586 1 91.06 33 LYS B CA 1
ATOM 1555 C C . LYS B 1 33 ? 3.555 -20.656 3.129 1 91.06 33 LYS B C 1
ATOM 1557 O O . LYS B 1 33 ? 3.029 -20.422 4.219 1 91.06 33 LYS B O 1
ATOM 1562 N N . LYS B 1 34 ? 3.207 -21.75 2.383 1 92.12 34 LYS B N 1
ATOM 1563 C CA . LYS B 1 34 ? 2.264 -22.797 2.771 1 92.12 34 LYS B CA 1
ATOM 1564 C C . LYS B 1 34 ? 0.892 -22.203 3.088 1 92.12 34 LYS B C 1
ATOM 1566 O O . LYS B 1 34 ? 0.302 -22.516 4.125 1 92.12 34 LYS B O 1
ATOM 1571 N N . TYR B 1 35 ? 0.462 -21.312 2.291 1 93.62 35 TYR B N 1
ATOM 1572 C CA . TYR B 1 35 ? -0.888 -20.766 2.379 1 93.62 35 TYR B CA 1
ATOM 1573 C C . TYR B 1 35 ? -1.929 -21.828 2.037 1 93.62 35 TYR B C 1
ATOM 1575 O O . TYR B 1 35 ? -1.616 -22.828 1.39 1 93.62 35 TYR B O 1
ATOM 1583 N N . TRP B 1 36 ? -3.059 -21.688 2.482 1 91.81 36 TRP B N 1
ATOM 1584 C CA . TRP B 1 36 ? -4.137 -22.656 2.344 1 91.81 36 TRP B CA 1
ATOM 1585 C C . TRP B 1 36 ? -5.066 -22.281 1.195 1 91.81 36 TRP B C 1
ATOM 1587 O O . TRP B 1 36 ? -5.242 -21.094 0.893 1 91.81 36 TRP B O 1
ATOM 1597 N N . ASN B 1 37 ? -5.73 -23.281 0.559 1 96 37 ASN B N 1
ATOM 1598 C CA . ASN B 1 37 ? -6.816 -23.141 -0.405 1 96 37 ASN B CA 1
ATOM 1599 C C . ASN B 1 37 ? -6.48 -22.109 -1.476 1 96 37 ASN B C 1
ATOM 1601 O O . ASN B 1 37 ? -7.254 -21.188 -1.717 1 96 37 ASN B O 1
ATOM 1605 N N . ILE B 1 38 ? -5.395 -22.234 -2.129 1 96.62 38 ILE B N 1
ATOM 1606 C CA . ILE B 1 38 ? -4.902 -21.266 -3.111 1 96.62 38 ILE B CA 1
ATOM 1607 C C . ILE B 1 38 ? -5.711 -21.391 -4.402 1 96.62 38 ILE B C 1
ATOM 1609 O O . ILE B 1 38 ? -5.91 -22.5 -4.914 1 96.62 38 ILE B O 1
ATOM 1613 N N . GLU B 1 39 ? -6.223 -20.312 -4.832 1 97.06 39 GLU B N 1
ATOM 1614 C CA . GLU B 1 39 ? -6.957 -20.172 -6.086 1 97.06 39 GLU B CA 1
ATOM 1615 C C . GLU B 1 39 ? -6.371 -19.062 -6.949 1 97.06 39 GLU B C 1
ATOM 1617 O O . GLU B 1 39 ? -5.562 -18.266 -6.477 1 97.06 39 GLU B O 1
ATOM 1622 N N . TYR B 1 40 ? -6.691 -19.078 -8.242 1 97.94 40 TYR B N 1
ATOM 1623 C CA . TYR B 1 40 ? -6.254 -18.016 -9.141 1 97.94 40 TYR B CA 1
ATOM 1624 C C . TYR B 1 40 ? -7.355 -17.641 -10.125 1 97.94 40 TYR B C 1
ATOM 1626 O O . TYR B 1 40 ? -8.273 -18.422 -10.367 1 97.94 40 TYR B O 1
ATOM 1634 N N . GLU B 1 41 ? -7.277 -16.438 -10.602 1 97.19 41 GLU B N 1
ATOM 1635 C CA . GLU B 1 41 ? -8.242 -15.938 -11.57 1 97.19 41 GLU B CA 1
ATOM 1636 C C . GLU B 1 41 ? -7.59 -14.977 -12.562 1 97.19 41 GLU B C 1
ATOM 1638 O O . GLU B 1 41 ? -6.793 -14.125 -12.172 1 97.19 41 GLU B O 1
ATOM 1643 N N . TYR B 1 42 ? -7.938 -15.141 -13.891 1 97.81 42 TYR B N 1
ATOM 1644 C CA . TYR B 1 42 ? -7.504 -14.188 -14.898 1 97.81 42 TYR B CA 1
ATOM 1645 C C . TYR B 1 42 ? -8.445 -12.984 -14.953 1 97.81 42 TYR B C 1
ATOM 1647 O O . TYR B 1 42 ? -9.664 -13.148 -15.078 1 97.81 42 TYR B O 1
ATOM 1655 N N . ASP B 1 43 ? -7.879 -11.891 -14.766 1 96.31 43 ASP B N 1
ATOM 1656 C CA . ASP B 1 43 ? -8.656 -10.656 -14.867 1 96.31 43 ASP B CA 1
ATOM 1657 C C . ASP B 1 43 ? -8.492 -10.016 -16.25 1 96.31 43 ASP B C 1
ATOM 1659 O O . ASP B 1 43 ? -7.449 -9.422 -16.531 1 96.31 43 ASP B O 1
ATOM 1663 N N . GLN B 1 44 ? -9.555 -10.031 -17 1 93.75 44 GLN B N 1
ATOM 1664 C CA . GLN B 1 44 ? -9.523 -9.531 -18.375 1 93.75 44 GLN B CA 1
ATOM 1665 C C . GLN B 1 44 ? -9.352 -8.016 -18.406 1 93.75 44 GLN B C 1
ATOM 1667 O O . GLN B 1 44 ? -8.836 -7.465 -19.391 1 93.75 44 GLN B O 1
ATOM 1672 N N . ASN B 1 45 ? -9.75 -7.297 -17.359 1 91.12 45 ASN B N 1
ATOM 1673 C CA . ASN B 1 45 ? -9.648 -5.844 -17.312 1 91.12 45 ASN B CA 1
ATOM 1674 C C . ASN B 1 45 ? -8.195 -5.387 -17.188 1 91.12 45 ASN B C 1
ATOM 1676 O O . ASN B 1 45 ? -7.812 -4.367 -17.766 1 91.12 45 ASN B O 1
ATOM 1680 N N . THR B 1 46 ? -7.363 -6.148 -16.469 1 91.94 46 THR B N 1
ATOM 1681 C CA . THR B 1 46 ? -5.984 -5.734 -16.203 1 91.94 46 THR B CA 1
ATOM 1682 C C . THR B 1 46 ? -5.008 -6.602 -17 1 91.94 46 THR B C 1
ATOM 1684 O O . THR B 1 46 ? -3.832 -6.25 -17.125 1 91.94 46 THR B O 1
ATOM 1687 N N . GLY B 1 47 ? -5.52 -7.742 -17.5 1 94.19 47 GLY B N 1
ATOM 1688 C CA . GLY B 1 47 ? -4.652 -8.703 -18.156 1 94.19 47 GLY B CA 1
ATOM 1689 C C . GLY B 1 47 ? -3.764 -9.469 -17.188 1 94.19 47 GLY B C 1
ATOM 1690 O O . GLY B 1 47 ? -2.768 -10.062 -17.594 1 94.19 47 GLY B O 1
ATOM 1691 N N . LYS B 1 48 ? -4.109 -9.406 -15.914 1 95.94 48 LYS B N 1
ATOM 1692 C CA . LYS B 1 48 ? -3.281 -10.055 -14.898 1 95.94 48 LYS B CA 1
ATOM 1693 C C . LYS B 1 48 ? -3.965 -11.297 -14.344 1 95.94 48 LYS B C 1
ATOM 1695 O O . LYS B 1 48 ? -5.188 -11.43 -14.438 1 95.94 48 LYS B O 1
ATOM 1700 N N . ILE B 1 49 ? -3.168 -12.219 -13.883 1 97.81 49 ILE B N 1
ATOM 1701 C CA . ILE B 1 49 ? -3.646 -13.32 -13.055 1 97.81 49 ILE B CA 1
ATOM 1702 C C . ILE B 1 49 ? -3.521 -12.945 -11.578 1 97.81 49 ILE B C 1
ATOM 1704 O O . ILE B 1 49 ? -2.428 -12.633 -11.102 1 97.81 49 ILE B O 1
ATOM 1708 N N . ILE B 1 50 ? -4.602 -12.945 -10.844 1 97.94 50 ILE B N 1
ATOM 1709 C CA . ILE B 1 50 ? -4.566 -12.688 -9.414 1 97.94 50 ILE B CA 1
ATOM 1710 C C . ILE B 1 50 ? -4.625 -14.016 -8.656 1 97.94 50 ILE B C 1
ATOM 1712 O O . ILE B 1 50 ? -5.246 -14.977 -9.117 1 97.94 50 ILE B O 1
ATOM 1716 N N . VAL B 1 51 ? -3.99 -14.039 -7.52 1 98.06 51 VAL B N 1
ATOM 1717 C CA . VAL B 1 51 ? -3.975 -15.227 -6.68 1 98.06 51 VAL B CA 1
ATOM 1718 C C . VAL B 1 51 ? -4.734 -14.961 -5.383 1 98.06 51 VAL B C 1
ATOM 1720 O O . VAL B 1 51 ? -4.586 -13.898 -4.777 1 98.06 51 VAL B O 1
ATOM 1723 N N . LYS B 1 52 ? -5.559 -15.805 -5.023 1 97.88 52 LYS B N 1
ATOM 1724 C CA . LYS B 1 52 ? -6.289 -15.766 -3.758 1 97.88 52 LYS B CA 1
ATOM 1725 C C . LYS B 1 52 ? -5.879 -16.922 -2.854 1 97.88 52 LYS B C 1
ATOM 1727 O O . LYS B 1 52 ? -5.797 -18.078 -3.303 1 97.88 52 LYS B O 1
ATOM 1732 N N . ALA B 1 53 ? -5.582 -16.609 -1.643 1 96.88 53 ALA B N 1
ATOM 1733 C CA . ALA B 1 53 ? -5.129 -17.656 -0.735 1 96.88 53 ALA B CA 1
ATOM 1734 C C . ALA B 1 53 ? -5.461 -17.312 0.714 1 96.88 53 ALA B C 1
ATOM 1736 O O . ALA B 1 53 ? -5.625 -16.125 1.056 1 96.88 53 ALA B O 1
ATOM 1737 N N . LYS B 1 54 ? -5.578 -18.344 1.524 1 94.81 54 LYS B N 1
ATOM 1738 C CA . LYS B 1 54 ? -5.855 -18.172 2.949 1 94.81 54 LYS B CA 1
ATOM 1739 C C . LYS B 1 54 ? -4.59 -18.375 3.781 1 94.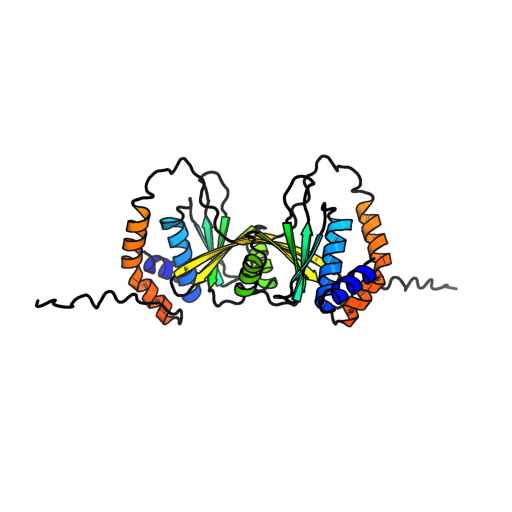81 54 LYS B C 1
ATOM 1741 O O . LYS B 1 54 ? -3.861 -19.344 3.586 1 94.81 54 LYS B O 1
ATOM 1746 N N . LYS B 1 55 ? -4.371 -17.406 4.625 1 92.25 55 LYS B N 1
ATOM 1747 C CA . LYS B 1 55 ? -3.229 -17.531 5.523 1 92.25 55 LYS B CA 1
ATOM 1748 C C . LYS B 1 55 ? -3.395 -18.734 6.453 1 92.25 55 LYS B C 1
ATOM 1750 O O . LYS B 1 55 ? -2.426 -19.438 6.742 1 92.25 55 LYS B O 1
ATOM 1755 N N . THR B 1 56 ? -4.566 -18.922 6.996 1 90.12 56 THR B N 1
ATOM 1756 C CA . THR B 1 56 ? -4.969 -20.094 7.762 1 90.12 56 THR B CA 1
ATOM 1757 C C . THR B 1 56 ? -6.234 -20.719 7.18 1 90.12 56 THR B C 1
ATOM 1759 O O . THR B 1 56 ? -6.918 -20.094 6.363 1 90.12 56 THR B O 1
ATOM 1762 N N . ALA B 1 57 ? -6.504 -21.875 7.66 1 89.88 57 ALA B N 1
ATOM 1763 C CA . ALA B 1 57 ? -7.656 -22.594 7.129 1 89.88 57 ALA B CA 1
ATOM 1764 C C . ALA B 1 57 ? -8.953 -21.844 7.395 1 89.88 57 ALA B C 1
ATOM 1766 O O . ALA B 1 57 ? -9.898 -21.922 6.609 1 89.88 57 ALA B O 1
ATOM 1767 N N . SER B 1 58 ? -9.023 -20.938 8.461 1 92.06 58 SER B N 1
ATOM 1768 C CA . SER B 1 58 ? -10.273 -20.344 8.898 1 92.06 58 SER B CA 1
ATOM 1769 C C . SER B 1 58 ? -10.383 -18.891 8.453 1 92.06 58 SER B C 1
ATOM 1771 O O . SER B 1 58 ? -11.469 -18.312 8.453 1 92.06 58 SER B O 1
ATOM 1773 N N . GLU B 1 59 ? -9.32 -18.281 7.988 1 91.5 59 GLU B N 1
ATOM 1774 C CA . GLU B 1 59 ? -9.336 -16.891 7.586 1 91.5 59 GLU B CA 1
ATOM 1775 C C . GLU B 1 59 ? -9.828 -16.734 6.148 1 91.5 59 GLU B C 1
ATOM 1777 O O . GLU B 1 59 ? -9.703 -17.656 5.344 1 91.5 59 GLU B O 1
ATOM 1782 N N . PRO B 1 60 ? -10.391 -15.602 5.922 1 93.88 60 PRO B N 1
ATOM 1783 C CA . PRO B 1 60 ? -10.812 -15.375 4.539 1 93.88 60 PRO B CA 1
ATOM 1784 C C . PRO B 1 60 ? -9.633 -15.289 3.57 1 93.88 60 PRO B C 1
ATOM 1786 O O . PRO B 1 60 ? -8.484 -15.141 4 1 93.88 60 PRO B O 1
ATOM 1789 N N . HIS B 1 61 ? -9.906 -15.398 2.273 1 95.75 61 HIS B N 1
ATOM 1790 C CA . HIS B 1 61 ? -8.875 -15.297 1.245 1 95.75 61 HIS B CA 1
ATOM 1791 C C . HIS B 1 61 ? -8.273 -13.898 1.213 1 95.75 61 HIS B C 1
ATOM 1793 O O . HIS B 1 61 ? -8.992 -12.898 1.284 1 95.75 61 HIS B O 1
ATOM 1799 N N . SER B 1 62 ? -7.031 -13.852 1.167 1 96.06 62 SER B N 1
ATOM 1800 C CA . SER B 1 62 ? -6.305 -12.648 0.776 1 96.06 62 SER B CA 1
ATOM 1801 C C . SER B 1 62 ? -6.043 -12.617 -0.726 1 96.06 62 SER B C 1
ATOM 1803 O O . SER B 1 62 ? -5.906 -13.672 -1.355 1 96.06 62 SER B O 1
ATOM 1805 N N . VAL B 1 63 ? -6.012 -11.43 -1.249 1 97.69 63 VAL B N 1
ATOM 1806 C CA . VAL B 1 63 ? -5.773 -11.266 -2.68 1 97.69 63 VAL B CA 1
ATOM 1807 C C . VAL B 1 63 ? -4.324 -10.844 -2.918 1 97.69 63 VAL B C 1
ATOM 1809 O O . VAL B 1 63 ? -3.832 -9.906 -2.291 1 97.69 63 VAL B O 1
ATOM 1812 N N . PHE B 1 64 ? -3.66 -11.57 -3.789 1 97.94 64 PHE B N 1
ATOM 1813 C CA . PHE B 1 64 ? -2.293 -11.273 -4.199 1 97.94 64 PHE B CA 1
ATOM 1814 C C . PHE B 1 64 ? -2.246 -10.859 -5.664 1 97.94 64 PHE B C 1
ATOM 1816 O O . PHE B 1 64 ? -2.752 -11.57 -6.531 1 97.94 64 PHE B O 1
ATOM 1823 N N . ILE B 1 65 ? -1.607 -9.719 -5.895 1 97.31 65 ILE B N 1
ATOM 1824 C CA . ILE B 1 65 ? -1.476 -9.18 -7.242 1 97.31 65 ILE B CA 1
ATOM 1825 C C . ILE B 1 65 ? -0.014 -9.227 -7.68 1 97.31 65 ILE B C 1
ATOM 1827 O O . ILE B 1 65 ? 0.796 -8.398 -7.266 1 97.31 65 ILE B O 1
ATOM 1831 N N . PRO B 1 66 ? 0.294 -10.188 -8.531 1 97.31 66 PRO B N 1
ATOM 1832 C CA . PRO B 1 66 ? 1.677 -10.297 -9.008 1 97.31 66 PRO B CA 1
ATOM 1833 C C . PRO B 1 66 ? 2.08 -9.148 -9.922 1 97.31 66 PRO B C 1
ATOM 1835 O O . PRO B 1 66 ? 1.407 -8.883 -10.922 1 97.31 66 PRO B O 1
ATOM 1838 N N . ILE B 1 67 ? 3.176 -8.539 -9.586 1 94.94 67 ILE B N 1
ATOM 1839 C CA . ILE B 1 67 ? 3.674 -7.438 -10.406 1 94.94 67 ILE B CA 1
ATOM 1840 C C . ILE B 1 67 ? 5.191 -7.527 -10.516 1 94.94 67 ILE B C 1
ATOM 1842 O O . ILE B 1 67 ? 5.867 -7.969 -9.586 1 94.94 67 ILE B O 1
ATOM 1846 N N . SER B 1 68 ? 5.68 -7.074 -11.656 1 94.12 68 SER B N 1
ATOM 1847 C CA . SER B 1 68 ? 7.125 -7.047 -11.867 1 94.12 68 SER B CA 1
ATOM 1848 C C . SER B 1 68 ? 7.777 -5.93 -11.055 1 94.12 68 SER B C 1
ATOM 1850 O O . SER B 1 68 ? 7.211 -4.84 -10.922 1 94.12 68 SER B O 1
ATOM 1852 N N . SER B 1 69 ? 9.016 -6.129 -10.656 1 91.25 69 SER B N 1
ATOM 1853 C CA . SER B 1 69 ? 9.773 -5.102 -9.953 1 91.25 69 SER B CA 1
ATOM 1854 C C . SER B 1 69 ? 10.094 -3.926 -10.875 1 91.25 69 SER B C 1
ATOM 1856 O O . SER B 1 69 ? 10.477 -2.852 -10.406 1 91.25 69 SER B O 1
ATOM 1858 N N . TYR B 1 70 ? 9.828 -4.09 -12.203 1 88 70 TYR B N 1
ATOM 1859 C CA . TYR B 1 70 ? 10.117 -3.051 -13.188 1 88 70 TYR B CA 1
ATOM 1860 C C . TYR B 1 70 ? 8.859 -2.248 -13.516 1 88 70 TYR B C 1
ATOM 1862 O O . TYR B 1 70 ? 8.938 -1.22 -14.188 1 88 70 TYR B O 1
ATOM 1870 N N . GLU B 1 71 ? 7.762 -2.762 -13.062 1 86.38 71 GLU B N 1
ATOM 1871 C CA . GLU B 1 71 ? 6.508 -2.072 -13.359 1 86.38 71 GLU B CA 1
ATOM 1872 C C . GLU B 1 71 ? 6.355 -0.814 -12.508 1 86.38 71 GLU B C 1
ATOM 1874 O O . GLU B 1 71 ? 6.695 -0.815 -11.32 1 86.38 71 GLU B O 1
ATOM 1879 N N . GLU B 1 72 ? 5.938 0.203 -13.156 1 80.19 72 GLU B N 1
ATOM 1880 C CA . GLU B 1 72 ? 5.629 1.442 -12.453 1 80.19 72 GLU B CA 1
ATOM 1881 C C . GLU B 1 72 ? 4.285 1.347 -11.734 1 80.19 72 GLU B C 1
ATOM 1883 O O . GLU B 1 72 ? 3.271 0.997 -12.344 1 80.19 72 GLU B O 1
ATOM 1888 N N . LEU B 1 73 ? 4.387 1.545 -10.453 1 82 73 LEU B N 1
ATOM 1889 C CA . LEU B 1 73 ? 3.166 1.582 -9.648 1 82 73 LEU B CA 1
ATOM 1890 C C . LEU B 1 73 ? 2.709 3.02 -9.422 1 82 73 LEU B C 1
ATOM 1892 O O . LEU B 1 73 ? 3.531 3.9 -9.156 1 82 73 LEU B O 1
ATOM 1896 N N . SER B 1 74 ? 1.415 3.297 -9.742 1 79.94 74 SER B N 1
ATOM 1897 C CA . SER B 1 74 ? 0.809 4.578 -9.398 1 79.94 74 SER B CA 1
ATOM 1898 C C . SER B 1 74 ? -0.358 4.402 -8.43 1 79.94 74 SER B C 1
ATOM 1900 O O . SER B 1 74 ? -0.853 3.285 -8.25 1 79.94 74 SER B O 1
ATOM 1902 N N . PHE B 1 75 ? -0.741 5.516 -7.875 1 81.19 75 PHE B N 1
ATOM 1903 C CA . PHE B 1 75 ? -1.904 5.484 -6.996 1 81.19 75 PHE B CA 1
ATOM 1904 C C . PHE B 1 75 ? -3.145 5.027 -7.754 1 81.19 75 PHE B C 1
ATOM 1906 O O . PHE B 1 75 ? -3.951 4.258 -7.23 1 81.19 75 PHE B O 1
ATOM 1913 N N . ASN B 1 76 ? -3.246 5.527 -8.945 1 83.31 76 ASN B N 1
ATOM 1914 C CA . ASN B 1 76 ? -4.398 5.164 -9.766 1 83.31 76 ASN B CA 1
ATOM 1915 C C . ASN B 1 76 ? -4.449 3.658 -10.023 1 83.31 76 ASN B C 1
ATOM 1917 O O . ASN B 1 76 ? -5.523 3.055 -9.977 1 83.31 76 ASN B O 1
ATOM 1921 N N . LYS B 1 77 ? -3.281 3.072 -10.195 1 87.31 77 LYS B N 1
ATOM 1922 C CA . LYS B 1 77 ? -3.23 1.632 -10.43 1 87.31 77 LYS B CA 1
ATOM 1923 C C . LYS B 1 77 ? -3.621 0.861 -9.172 1 87.31 77 LYS B C 1
ATOM 1925 O O . LYS B 1 77 ? -4.379 -0.109 -9.242 1 87.31 77 LYS B O 1
ATOM 1930 N N . ILE B 1 78 ? -3.129 1.338 -8.055 1 89.06 78 ILE B N 1
ATOM 1931 C CA . ILE B 1 78 ? -3.459 0.705 -6.785 1 89.06 78 ILE B CA 1
ATOM 1932 C C . ILE B 1 78 ? -4.965 0.786 -6.543 1 89.06 78 ILE B C 1
ATOM 1934 O O . ILE B 1 78 ? -5.605 -0.219 -6.223 1 89.06 78 ILE B O 1
ATOM 1938 N N . ASP B 1 79 ? -5.484 1.98 -6.73 1 89.38 79 ASP B N 1
ATOM 1939 C CA . ASP B 1 79 ? -6.918 2.186 -6.555 1 89.38 79 ASP B CA 1
ATOM 1940 C C . ASP B 1 79 ? -7.719 1.301 -7.504 1 89.38 79 ASP B C 1
ATOM 1942 O O . ASP B 1 79 ? -8.734 0.724 -7.113 1 89.38 79 ASP B O 1
ATOM 1946 N N . ASP B 1 80 ? -7.281 1.174 -8.727 1 90.56 80 ASP B N 1
ATOM 1947 C CA . ASP B 1 80 ? -7.938 0.332 -9.719 1 90.56 80 ASP B CA 1
ATOM 1948 C C . ASP B 1 80 ? -7.969 -1.128 -9.273 1 90.56 80 ASP B C 1
ATOM 1950 O O . ASP B 1 80 ? -9.008 -1.787 -9.352 1 90.56 80 ASP B O 1
ATOM 1954 N N . TYR B 1 81 ? -6.832 -1.548 -8.812 1 92.69 81 TYR B N 1
ATOM 1955 C CA . TYR B 1 81 ? -6.758 -2.938 -8.367 1 92.69 81 TYR B CA 1
ATOM 1956 C C . TYR B 1 81 ? -7.758 -3.211 -7.254 1 92.69 81 TYR B C 1
ATOM 1958 O O . TYR B 1 81 ? -8.523 -4.176 -7.324 1 92.69 81 TYR B O 1
ATOM 1966 N N . LEU B 1 82 ? -7.766 -2.379 -6.285 1 94.94 82 LEU B N 1
ATOM 1967 C CA . LEU B 1 82 ? -8.648 -2.584 -5.141 1 94.94 82 LEU B CA 1
ATOM 1968 C C . LEU B 1 82 ? -10.109 -2.492 -5.555 1 94.94 82 LEU B C 1
ATOM 1970 O O . LEU B 1 82 ? -10.938 -3.291 -5.113 1 94.94 82 LEU B O 1
ATOM 1974 N N . ASN B 1 83 ? -10.398 -1.577 -6.43 1 94.06 83 ASN B N 1
ATOM 1975 C CA . ASN B 1 83 ? -11.773 -1.386 -6.887 1 94.06 83 ASN B CA 1
ATOM 1976 C C . ASN B 1 83 ? -12.227 -2.529 -7.789 1 94.06 83 ASN B C 1
ATOM 1978 O O . ASN B 1 83 ? -13.352 -3.021 -7.66 1 94.06 83 ASN B O 1
ATOM 1982 N N . ILE B 1 84 ? -11.391 -2.92 -8.727 1 94.31 84 ILE B N 1
ATOM 1983 C CA . ILE B 1 84 ? -11.727 -3.979 -9.672 1 94.31 84 ILE B CA 1
ATOM 1984 C C . ILE B 1 84 ? -11.977 -5.281 -8.922 1 94.31 84 ILE B C 1
ATOM 1986 O O . ILE B 1 84 ? -12.922 -6.012 -9.234 1 94.31 84 ILE B O 1
ATOM 1990 N N . TYR B 1 85 ? -11.172 -5.52 -7.895 1 94.31 85 TYR B N 1
ATOM 1991 C CA . TYR B 1 85 ? -11.266 -6.789 -7.184 1 94.31 85 TYR B CA 1
ATOM 1992 C C . TYR B 1 85 ? -12.203 -6.672 -5.984 1 94.31 85 TYR B C 1
ATOM 1994 O O . TYR B 1 85 ? -12.398 -7.641 -5.246 1 94.31 85 TYR B O 1
ATOM 2002 N N . LYS B 1 86 ? -12.805 -5.477 -5.797 1 94.75 86 LYS B N 1
ATOM 2003 C CA . LYS B 1 86 ? -13.812 -5.188 -4.781 1 94.75 86 LYS B CA 1
ATOM 2004 C C . LYS B 1 86 ? -13.312 -5.555 -3.387 1 94.75 86 LYS B C 1
ATOM 2006 O O . LYS B 1 86 ? -14.023 -6.211 -2.619 1 94.75 86 LYS B O 1
ATOM 2011 N N . VAL B 1 87 ? -12.086 -5.234 -3.131 1 95.44 87 VAL B N 1
ATOM 2012 C CA . VAL B 1 87 ? -11.477 -5.426 -1.818 1 95.44 87 VAL B CA 1
ATOM 2013 C C . VAL B 1 87 ? -10.883 -4.105 -1.329 1 95.44 87 VAL B C 1
ATOM 2015 O O . VAL B 1 87 ? -10.594 -3.213 -2.129 1 95.44 87 VAL B O 1
ATOM 2018 N N . ASN B 1 88 ? -10.766 -3.98 -0.01 1 94.94 88 ASN B N 1
ATOM 2019 C CA . ASN B 1 88 ? -10.117 -2.799 0.547 1 94.94 88 ASN B CA 1
ATOM 2020 C C . ASN B 1 88 ? -8.68 -3.096 0.967 1 94.94 88 ASN B C 1
ATOM 2022 O O . ASN B 1 88 ? -7.953 -2.195 1.402 1 94.94 88 ASN B O 1
ATOM 2026 N N . ARG B 1 89 ? -8.367 -4.352 0.828 1 95.88 89 ARG B N 1
ATOM 2027 C CA . ARG B 1 89 ? -7.043 -4.812 1.229 1 95.88 89 ARG B CA 1
ATOM 2028 C C . ARG B 1 89 ? -6.516 -5.871 0.268 1 95.88 89 ARG B C 1
ATOM 2030 O O . ARG B 1 89 ? -7.254 -6.781 -0.127 1 95.88 89 ARG B O 1
ATOM 2037 N N . ALA B 1 90 ? -5.281 -5.734 -0.172 1 96.25 90 ALA B N 1
ATOM 2038 C CA . ALA B 1 90 ? -4.648 -6.719 -1.045 1 96.25 90 ALA B CA 1
ATOM 2039 C C . ALA B 1 90 ? -3.133 -6.711 -0.872 1 96.25 90 ALA B C 1
ATOM 2041 O O . ALA B 1 90 ? -2.576 -5.789 -0.267 1 96.25 90 ALA B O 1
ATOM 2042 N N . PHE B 1 91 ? -2.523 -7.754 -1.299 1 96.62 91 PHE B N 1
ATOM 2043 C CA . PHE B 1 91 ? -1.066 -7.82 -1.331 1 96.62 91 PHE B CA 1
ATOM 2044 C C . PHE B 1 91 ? -0.544 -7.574 -2.742 1 96.62 91 PHE B C 1
ATOM 2046 O O . PHE B 1 91 ? -0.981 -8.227 -3.693 1 96.62 91 PHE B O 1
ATOM 2053 N N . LEU B 1 92 ? 0.329 -6.633 -2.834 1 95.75 92 LEU B N 1
ATOM 2054 C CA . LEU B 1 92 ? 1.172 -6.57 -4.023 1 95.75 92 LEU B CA 1
ATOM 2055 C C . LEU B 1 92 ? 2.342 -7.543 -3.91 1 95.75 92 LEU B C 1
ATOM 2057 O O . LEU B 1 92 ? 3.131 -7.465 -2.965 1 95.75 92 LEU B O 1
ATOM 2061 N N . ALA B 1 93 ? 2.436 -8.477 -4.789 1 96.38 93 ALA B N 1
ATOM 2062 C CA . ALA B 1 93 ? 3.557 -9.414 -4.863 1 96.38 93 ALA B CA 1
ATOM 2063 C C . ALA B 1 93 ? 4.543 -9 -5.949 1 96.38 93 ALA B C 1
ATOM 2065 O O . ALA B 1 93 ? 4.305 -9.234 -7.137 1 96.38 93 ALA B O 1
ATOM 2066 N N . ILE B 1 94 ? 5.609 -8.398 -5.57 1 95.5 94 ILE B N 1
ATOM 2067 C CA . ILE B 1 94 ? 6.605 -7.867 -6.492 1 95.5 94 ILE B CA 1
ATOM 2068 C C . ILE B 1 94 ? 7.641 -8.945 -6.812 1 95.5 94 ILE B C 1
ATOM 2070 O O . ILE B 1 94 ? 8.375 -9.391 -5.926 1 95.5 94 ILE B O 1
ATOM 2074 N N . VAL B 1 95 ? 7.68 -9.234 -8.055 1 96.25 95 VAL B N 1
ATOM 2075 C CA . VAL B 1 95 ? 8.57 -10.297 -8.492 1 96.25 95 VAL B CA 1
ATOM 2076 C C . VAL B 1 95 ? 9.805 -9.695 -9.164 1 96.25 95 VAL B C 1
ATOM 2078 O O . VAL B 1 95 ? 9.688 -8.906 -10.102 1 96.25 95 VAL B O 1
ATOM 2081 N N . HIS B 1 96 ? 10.953 -10.031 -8.633 1 92.69 96 HIS B N 1
ATOM 2082 C CA . HIS B 1 96 ? 12.227 -9.602 -9.203 1 92.69 96 HIS B CA 1
ATOM 2083 C C . HIS B 1 96 ? 12.734 -10.609 -10.227 1 92.69 96 HIS B C 1
ATOM 2085 O O . HIS B 1 96 ? 12.289 -11.758 -10.258 1 92.69 96 HIS B O 1
ATOM 2091 N N . PRO B 1 97 ? 13.602 -10.156 -11.07 1 91.5 97 PRO B N 1
ATOM 2092 C CA . PRO B 1 97 ? 14.133 -11.039 -12.109 1 91.5 97 PRO B CA 1
ATOM 2093 C C . PRO B 1 97 ? 14.758 -12.312 -11.547 1 91.5 97 PRO B C 1
ATOM 2095 O O . PRO B 1 97 ? 14.812 -13.336 -12.234 1 91.5 97 PRO B O 1
ATOM 2098 N N . ASP B 1 98 ? 15.234 -12.312 -10.336 1 90.56 98 ASP B N 1
ATOM 2099 C CA . ASP B 1 98 ? 15.852 -13.477 -9.711 1 90.56 98 ASP B CA 1
ATOM 2100 C C . ASP B 1 98 ? 14.812 -14.352 -9.023 1 90.56 98 ASP B C 1
ATOM 2102 O O . ASP B 1 98 ? 15.148 -15.172 -8.164 1 90.56 98 ASP B O 1
ATOM 2106 N N . SER B 1 99 ? 13.602 -14.133 -9.273 1 90.38 99 SER B N 1
ATOM 2107 C CA . SER B 1 99 ? 12.453 -14.898 -8.797 1 90.38 99 SER B CA 1
ATOM 2108 C C . SER B 1 99 ? 12.102 -14.539 -7.359 1 90.38 99 SER B C 1
ATOM 2110 O O . SER B 1 99 ? 11.203 -15.133 -6.762 1 90.38 99 SER B O 1
ATOM 2112 N N . THR B 1 100 ? 12.867 -13.586 -6.777 1 92.69 100 THR B N 1
ATOM 2113 C CA . THR B 1 100 ? 12.547 -13.125 -5.43 1 92.69 100 THR B CA 1
ATOM 2114 C C . THR B 1 100 ? 11.211 -12.391 -5.418 1 92.69 100 THR B C 1
ATOM 2116 O O . THR B 1 100 ? 10.938 -11.562 -6.293 1 92.69 100 THR B O 1
ATOM 2119 N N . CYS B 1 101 ? 10.359 -12.82 -4.473 1 95.31 101 CYS B N 1
ATOM 2120 C CA . CYS B 1 101 ? 9.086 -12.133 -4.293 1 95.31 101 CYS B CA 1
ATOM 2121 C C . CYS B 1 101 ? 9.102 -11.266 -3.039 1 95.31 101 CYS B C 1
ATOM 2123 O O . CYS B 1 101 ? 9.445 -11.742 -1.954 1 95.31 101 CYS B O 1
ATOM 2125 N N . ILE B 1 102 ? 8.828 -10.016 -3.223 1 94.5 102 ILE B N 1
ATOM 2126 C CA . ILE B 1 102 ? 8.656 -9.102 -2.1 1 94.5 102 ILE B CA 1
ATOM 2127 C C . ILE B 1 102 ? 7.188 -8.688 -1.989 1 94.5 102 ILE B C 1
ATOM 2129 O O . ILE B 1 102 ? 6.566 -8.32 -2.988 1 94.5 102 ILE B O 1
ATOM 2133 N N . TYR B 1 103 ? 6.625 -8.734 -0.741 1 95.94 103 TYR B N 1
ATOM 2134 C CA . TYR B 1 103 ? 5.195 -8.523 -0.554 1 95.94 103 TYR B CA 1
ATOM 2135 C C . TYR B 1 103 ? 4.93 -7.234 0.211 1 95.94 103 TYR B C 1
ATOM 2137 O O . TYR B 1 103 ? 5.57 -6.965 1.23 1 95.94 103 TYR B O 1
ATOM 2145 N N . TYR B 1 104 ? 3.969 -6.48 -0.289 1 94.62 104 TYR B N 1
ATOM 2146 C CA . TYR B 1 104 ? 3.404 -5.336 0.419 1 94.62 104 TYR B CA 1
ATOM 2147 C C . TYR B 1 104 ? 1.894 -5.477 0.561 1 94.62 104 TYR B C 1
ATOM 2149 O O . TYR B 1 104 ? 1.197 -5.777 -0.412 1 94.62 104 TYR B O 1
ATOM 2157 N N . GLU B 1 105 ? 1.479 -5.355 1.726 1 95.69 105 GLU B N 1
ATOM 2158 C CA . GLU B 1 105 ? 0.037 -5.234 1.918 1 95.69 105 GLU B CA 1
ATOM 2159 C C . GLU B 1 105 ? -0.43 -3.797 1.718 1 95.69 105 GLU B C 1
ATOM 2161 O O . GLU B 1 105 ? 0.173 -2.863 2.25 1 95.69 105 GLU B O 1
ATOM 2166 N N . ILE B 1 106 ? -1.434 -3.594 0.899 1 94.62 106 ILE B N 1
ATOM 2167 C CA . ILE B 1 106 ? -2.043 -2.285 0.691 1 94.62 106 ILE B CA 1
ATOM 2168 C C . ILE B 1 106 ? -3.484 -2.301 1.196 1 94.62 106 ILE B C 1
ATOM 2170 O O . ILE B 1 106 ? -4.27 -3.174 0.825 1 94.62 106 ILE B O 1
ATOM 2174 N N . THR B 1 107 ? -3.838 -1.399 2.057 1 95.31 107 THR B N 1
ATOM 2175 C CA . THR B 1 107 ? -5.191 -1.253 2.582 1 95.31 107 THR B CA 1
ATOM 2176 C C . THR B 1 107 ? -5.699 0.17 2.373 1 95.31 107 THR B C 1
ATOM 2178 O O . THR B 1 107 ? -5.02 1.137 2.723 1 95.31 107 THR B O 1
ATOM 2181 N N . LYS B 1 108 ? -6.84 0.293 1.758 1 94.62 108 LYS B N 1
ATOM 2182 C CA . LYS B 1 108 ? -7.465 1.597 1.544 1 94.62 108 LYS B CA 1
ATOM 2183 C C . LYS B 1 108 ? -8.234 2.047 2.781 1 94.62 108 LYS B C 1
ATOM 2185 O O . LYS B 1 108 ? -9.055 1.297 3.316 1 94.62 108 LYS B O 1
ATOM 2190 N N . GLY B 1 109 ? -7.965 3.277 3.238 1 90.31 109 GLY B N 1
ATOM 2191 C CA . GLY B 1 109 ? -8.773 3.902 4.27 1 90.31 109 GLY B CA 1
ATOM 2192 C C . GLY B 1 109 ? -8.062 4.016 5.605 1 90.31 109 GLY B C 1
ATOM 2193 O O . GLY B 1 109 ? -7.008 3.406 5.805 1 90.31 109 GLY B O 1
ATOM 2194 N N . LEU B 1 110 ? -8.453 4.941 6.422 1 86 110 LEU B N 1
ATOM 2195 C CA . LEU B 1 110 ? -8.023 5.148 7.801 1 86 110 LEU B CA 1
ATOM 2196 C C . LEU B 1 110 ? -9.039 4.57 8.781 1 86 110 LEU B C 1
ATOM 2198 O O . LEU B 1 110 ? -10.25 4.723 8.586 1 86 110 LEU B O 1
ATOM 2202 N N . SER B 1 111 ? -8.617 3.396 9.336 1 66.81 111 SER B N 1
ATOM 2203 C CA . SER B 1 111 ? -9.586 2.945 10.328 1 66.81 111 SER B CA 1
ATOM 2204 C C . SER B 1 111 ? -9.875 4.035 11.352 1 66.81 111 SER B C 1
ATOM 2206 O O . SER B 1 111 ? -8.953 4.672 11.867 1 66.81 111 SER B O 1
ATOM 2208 N N . GLU B 1 112 ? -11.156 4.488 11.367 1 60.41 112 GLU B N 1
ATOM 2209 C CA . GLU B 1 112 ? -11.539 5.492 12.359 1 60.41 112 GLU B CA 1
ATOM 2210 C C . GLU B 1 112 ? -11.219 5.02 13.773 1 60.41 112 GLU B C 1
ATOM 2212 O O . GLU B 1 112 ? -11.266 3.82 14.055 1 60.41 112 GLU B O 1
ATOM 2217 N N . PRO B 1 113 ? -10.547 5.879 14.648 1 56.12 113 PRO B N 1
ATOM 2218 C CA . PRO B 1 113 ? -10.383 5.465 16.047 1 56.12 113 PRO B CA 1
ATOM 2219 C C . PRO B 1 113 ? -11.672 4.926 16.656 1 56.12 113 PRO B C 1
ATOM 2221 O O . PRO B 1 113 ? -12.766 5.41 16.328 1 56.12 113 PRO B O 1
ATOM 2224 N N . ASN B 1 114 ? -11.859 3.604 16.734 1 49.34 114 ASN B N 1
ATOM 2225 C CA . ASN B 1 114 ? -13.008 3.012 17.422 1 49.34 114 ASN B CA 1
ATOM 2226 C C . ASN B 1 114 ? -13.281 3.707 18.75 1 49.34 114 ASN B C 1
ATOM 2228 O O . ASN B 1 114 ? -13.977 3.158 19.609 1 49.34 114 ASN B O 1
ATOM 2232 N N . ASP B 1 115 ? -12.695 4.578 19.25 1 45.75 115 ASP B N 1
ATOM 2233 C CA . ASP B 1 115 ? -13 4.859 20.656 1 45.75 115 ASP B CA 1
ATOM 2234 C C . ASP B 1 115 ? -14.5 5.07 20.859 1 45.75 115 ASP B C 1
ATOM 2236 O O . ASP B 1 115 ? -15.086 5.988 20.281 1 45.75 115 ASP B O 1
ATOM 2240 N N . THR B 1 116 ? -15.305 4.059 21.125 1 43.56 116 THR B N 1
ATOM 2241 C CA . THR B 1 116 ? -16.453 4.176 22 1 43.56 116 THR B CA 1
ATOM 2242 C C . THR B 1 116 ? -16.281 5.348 22.969 1 43.56 116 THR B C 1
ATOM 2244 O O . THR B 1 116 ? -17.25 5.793 23.594 1 43.56 116 THR B O 1
ATOM 2247 N N . THR B 1 117 ? -15.172 5.508 23.656 1 38.84 117 THR B N 1
ATOM 2248 C CA . THR B 1 117 ? -15.141 6.551 24.688 1 38.84 117 THR B CA 1
ATOM 2249 C C . THR B 1 117 ? -15.25 7.934 24.047 1 38.84 117 THR B C 1
ATOM 2251 O O . THR B 1 117 ? -15.414 8.938 24.75 1 38.84 117 THR B O 1
ATOM 2254 N N . ALA B 1 118 ? -14.633 8.305 22.859 1 41.38 118 ALA B N 1
ATOM 2255 C CA . ALA B 1 118 ? -14.969 9.648 22.391 1 41.38 118 ALA B CA 1
ATOM 2256 C C . ALA B 1 118 ? -16.312 9.672 21.672 1 41.38 118 ALA B C 1
ATOM 2258 O O . ALA B 1 118 ? -16.406 9.367 20.484 1 41.38 118 ALA B O 1
ATOM 2259 N N . LYS B 1 119 ? -17.375 8.992 22.062 1 37.34 119 LYS B N 1
ATOM 2260 C CA . LYS B 1 119 ? -18.797 9.109 21.734 1 37.34 119 LYS B CA 1
ATOM 2261 C C . LYS B 1 119 ? -19.141 10.547 21.344 1 37.34 119 LYS B C 1
ATOM 2263 O O . LYS B 1 119 ? -20.312 10.867 21.156 1 37.34 119 LYS B O 1
ATOM 2268 N N . HIS B 1 120 ? -18.672 11.617 21.938 1 35.53 120 HIS B N 1
ATOM 2269 C CA . HIS B 1 120 ? -19.531 12.789 21.891 1 35.53 120 HIS B CA 1
ATOM 2270 C C . HIS B 1 120 ? -19.922 13.141 20.469 1 35.53 120 HIS B C 1
ATOM 2272 O O . HIS B 1 120 ? -21.109 13.32 20.172 1 35.53 120 HIS B O 1
ATOM 2278 N N . SER B 1 121 ? -19.188 14.375 19.641 1 34.16 121 SER B N 1
ATOM 2279 C CA . SER B 1 121 ? -19.656 15.523 18.875 1 34.16 121 SER B CA 1
ATOM 2280 C C . SER B 1 121 ? -19.828 15.172 17.391 1 34.16 121 SER B C 1
ATOM 2282 O O . SER B 1 121 ? -18.953 15.484 16.578 1 34.16 121 SER B O 1
ATOM 2284 N N . ARG B 1 122 ? -20.203 14.062 17 1 36.72 122 ARG B N 1
ATOM 2285 C CA . ARG B 1 122 ? -20.594 13.867 15.617 1 36.72 122 ARG B CA 1
ATOM 2286 C C . ARG B 1 122 ? -21.281 15.109 15.062 1 36.72 122 ARG B C 1
ATOM 2288 O O . ARG B 1 122 ? -21.375 15.281 13.844 1 36.72 122 ARG B O 1
ATOM 2295 N N . VAL B 1 123 ? -22.422 15.484 15.75 1 38.34 123 VAL B N 1
ATOM 2296 C CA . VAL B 1 123 ? -23.266 16.594 15.297 1 38.34 123 VAL B CA 1
ATOM 2297 C C . VAL B 1 123 ? -22.391 17.797 14.969 1 38.34 123 VAL B C 1
ATOM 2299 O O . VAL B 1 123 ? -22.625 18.5 13.977 1 38.34 123 VAL B O 1
ATOM 2302 N N . ASN B 1 124 ? -21.375 18.297 15.867 1 41.75 124 ASN B N 1
ATOM 2303 C CA . ASN B 1 124 ? -20.594 19.5 15.656 1 41.75 124 ASN B CA 1
ATOM 2304 C C . ASN B 1 124 ? -19.516 19.297 14.594 1 41.75 124 ASN B C 1
ATOM 2306 O O . ASN B 1 124 ? -18.734 20.203 14.32 1 41.75 124 ASN B O 1
ATOM 2310 N N . LYS B 1 125 ? -19.281 18.188 14.148 1 43.88 125 LYS B N 1
ATOM 2311 C CA . LYS B 1 125 ? -18.25 17.797 13.203 1 43.88 125 LYS B CA 1
ATOM 2312 C C . LYS B 1 125 ? -18.516 18.359 11.812 1 43.88 125 LYS B C 1
ATOM 2314 O O . LYS B 1 125 ? -17.594 18.859 11.148 1 43.88 125 LYS B O 1
ATOM 2319 N N . GLN B 1 126 ? -19.641 18.078 11.273 1 46.41 126 GLN B N 1
ATOM 2320 C CA . GLN B 1 126 ? -20.016 18.641 9.977 1 46.41 126 GLN B CA 1
ATOM 2321 C C . GLN B 1 126 ? -19.984 20.156 10.008 1 46.41 126 GLN B C 1
ATOM 2323 O O . GLN B 1 126 ? -19.562 20.797 9.039 1 46.41 126 GLN B O 1
ATOM 2328 N N . GLU B 1 127 ? -20.516 20.75 11.008 1 45.69 127 GLU B N 1
ATOM 2329 C CA . GLU B 1 127 ? -20.531 22.203 11.125 1 45.69 127 GLU B CA 1
ATOM 2330 C C . GLU B 1 127 ? -19.109 22.75 11.305 1 45.69 127 GLU B C 1
ATOM 2332 O O . GLU B 1 127 ? -18.781 23.812 10.766 1 45.69 127 GLU B O 1
ATOM 2337 N N . LYS B 1 128 ? -18.25 22.078 12.07 1 50.12 128 LYS B N 1
ATOM 2338 C CA . LYS B 1 128 ? -16.859 22.531 12.234 1 50.12 128 LYS B CA 1
ATOM 2339 C C . LYS B 1 128 ? -16.047 22.281 10.969 1 50.12 128 LYS B C 1
ATOM 2341 O O . LYS B 1 128 ? -15.203 23.094 10.602 1 50.1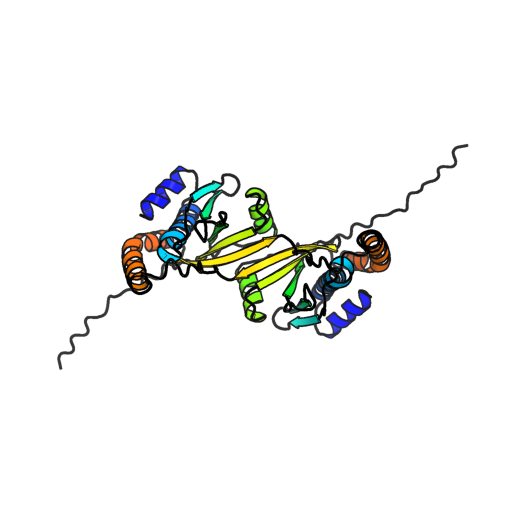2 128 LYS B O 1
ATOM 2346 N N . LEU B 1 129 ? -16.203 21.297 10.195 1 50.59 129 LEU B N 1
ATOM 2347 C CA . LEU B 1 129 ? -15.641 21.078 8.859 1 50.59 129 LEU B CA 1
ATOM 2348 C C . LEU B 1 129 ? -16.109 22.172 7.898 1 50.59 129 LEU B C 1
ATOM 2350 O O . LEU B 1 129 ? -15.305 22.703 7.121 1 50.59 129 LEU B O 1
ATOM 2354 N N . ASP B 1 130 ? -17.406 22.438 7.902 1 51.22 130 ASP B N 1
ATOM 2355 C CA . ASP B 1 130 ? -17.953 23.516 7.086 1 51.22 130 ASP B CA 1
ATOM 2356 C C . ASP B 1 130 ? -17.375 24.875 7.5 1 51.22 130 ASP B C 1
ATOM 2358 O O . ASP B 1 130 ? -17.031 25.688 6.648 1 51.22 130 ASP B O 1
ATOM 2362 N N . SER B 1 131 ? -17.203 25.219 8.836 1 49.69 131 SER B N 1
ATOM 2363 C CA . SER B 1 131 ? -16.656 26.469 9.312 1 49.69 131 SER B CA 1
ATOM 2364 C C . SER B 1 131 ? -15.156 26.562 9.07 1 49.69 131 SER B C 1
ATOM 2366 O O . SER B 1 131 ? -14.641 27.609 8.672 1 49.69 131 SER B O 1
ATOM 2368 N N . GLU B 1 132 ? -14.469 25.453 9.281 1 50.78 132 GLU B N 1
ATOM 2369 C CA . GLU B 1 132 ? -13.023 25.438 9.047 1 50.78 132 GLU B CA 1
ATOM 2370 C C . GLU B 1 132 ? -12.703 25.438 7.559 1 50.78 132 GLU B C 1
ATOM 2372 O O . GLU B 1 132 ? -11.727 26.078 7.129 1 50.78 132 GLU B O 1
ATOM 2377 N N . LEU B 1 133 ? -13.43 24.812 6.734 1 49.88 133 LEU B N 1
ATOM 2378 C CA . LEU B 1 133 ? -13.32 24.953 5.285 1 49.88 133 LEU B CA 1
ATOM 2379 C C . LEU B 1 133 ? -13.5 26.391 4.855 1 49.88 133 LEU B C 1
ATOM 2381 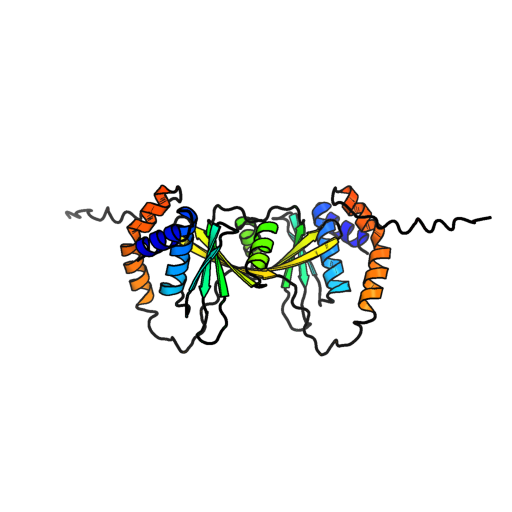O O . LEU B 1 133 ? -12.789 26.875 3.973 1 49.88 133 LEU B O 1
ATOM 2385 N N . ARG B 1 134 ? -14.523 27.125 5.473 1 51.91 134 ARG B N 1
ATOM 2386 C CA . ARG B 1 134 ? -14.703 28.531 5.168 1 51.91 134 ARG B CA 1
ATOM 2387 C C . ARG B 1 134 ? -13.477 29.344 5.578 1 51.91 134 ARG B C 1
ATOM 2389 O O . ARG B 1 134 ? -13.086 30.281 4.879 1 51.91 134 ARG B O 1
ATOM 2396 N N . LYS B 1 135 ? -12.852 28.953 6.684 1 50.84 135 LYS B N 1
ATOM 2397 C CA . LYS B 1 135 ? -11.68 29.688 7.141 1 50.84 135 LYS B CA 1
ATOM 2398 C C . LYS B 1 135 ? -10.469 29.391 6.266 1 50.84 135 LYS B C 1
ATOM 2400 O O . LYS B 1 135 ? -9.539 30.203 6.188 1 50.84 135 LYS B O 1
ATOM 2405 N N . HIS B 1 136 ? -10.359 28.219 5.598 1 51.91 136 HIS B N 1
ATOM 2406 C CA . HIS B 1 136 ? -9.141 27.875 4.875 1 51.91 136 HIS B CA 1
ATOM 2407 C C . HIS B 1 136 ? -9.312 28.078 3.373 1 51.91 136 HIS B C 1
ATOM 2409 O O . HIS B 1 136 ? -8.531 27.562 2.574 1 51.91 136 HIS B O 1
ATOM 2415 N N . GLN B 1 137 ? -10.367 28.797 3.006 1 50.28 137 GLN B N 1
ATOM 2416 C CA . GLN B 1 137 ? -10.523 29.266 1.629 1 50.28 137 GLN B CA 1
ATOM 2417 C C . GLN B 1 137 ? -9.195 29.766 1.068 1 50.28 137 GLN B C 1
ATOM 2419 O O . GLN B 1 137 ? -8.859 29.484 -0.088 1 50.28 137 GLN B O 1
ATOM 2424 N N . LYS B 1 138 ? -8.516 30.406 1.921 1 49.91 138 LYS B N 1
ATOM 2425 C CA . LYS B 1 138 ? -7.277 30.953 1.38 1 49.91 138 LYS B CA 1
ATOM 2426 C C . LYS B 1 138 ? -6.289 29.844 1.024 1 49.91 138 LYS B C 1
ATOM 2428 O O . LYS B 1 138 ? -5.559 29.953 0.038 1 49.91 138 LYS B O 1
ATOM 2433 N N . THR B 1 139 ? -6.25 28.828 1.807 1 50.53 139 THR B N 1
ATOM 2434 C CA . THR B 1 139 ? -5.344 27.719 1.518 1 50.53 139 THR B CA 1
ATOM 2435 C C . THR B 1 139 ? -5.715 27.047 0.201 1 50.53 139 THR B C 1
ATOM 2437 O O . THR B 1 139 ? -4.84 26.688 -0.583 1 50.53 139 THR B O 1
ATOM 2440 N N . ILE B 1 140 ? -6.98 26.969 -0.12 1 51.78 140 ILE B N 1
ATOM 2441 C CA . ILE B 1 140 ? -7.418 26.5 -1.425 1 51.78 140 ILE B CA 1
ATOM 2442 C C . ILE B 1 140 ? -6.852 27.391 -2.523 1 51.78 140 ILE B C 1
ATOM 2444 O O . ILE B 1 140 ? -6.379 26.906 -3.553 1 51.78 140 ILE B O 1
ATOM 2448 N N . GLU B 1 141 ? -6.883 28.641 -2.197 1 53.19 141 GLU B N 1
ATOM 2449 C CA . GLU B 1 141 ? -6.363 29.594 -3.182 1 53.19 141 GLU B CA 1
ATOM 2450 C C . GLU B 1 141 ? -4.871 29.375 -3.414 1 53.19 141 GLU B C 1
ATOM 2452 O O . GLU B 1 141 ? -4.402 29.422 -4.555 1 53.19 141 GLU B O 1
ATOM 2457 N N . GLN B 1 142 ? -4.199 29.125 -2.355 1 49.34 142 GLN B N 1
ATOM 2458 C CA . GLN B 1 142 ? -2.762 28.953 -2.531 1 49.34 142 GLN B CA 1
ATOM 2459 C C . GLN B 1 142 ? -2.451 27.625 -3.227 1 49.34 142 GLN B C 1
ATOM 2461 O O . GLN B 1 142 ? -1.525 27.547 -4.035 1 49.34 142 GLN B O 1
ATOM 2466 N N . ALA B 1 143 ? -3.223 26.609 -2.932 1 50.16 143 ALA B N 1
ATOM 2467 C CA . ALA B 1 143 ? -3.033 25.375 -3.672 1 50.16 143 ALA B CA 1
ATOM 2468 C C . ALA B 1 143 ? -3.268 25.578 -5.164 1 50.16 143 ALA B C 1
ATOM 2470 O O . ALA B 1 143 ? -2.537 25.031 -5.996 1 50.16 143 ALA B O 1
ATOM 2471 N N . ALA B 1 144 ? -4.258 26.391 -5.488 1 50.19 144 ALA B N 1
ATOM 2472 C CA . ALA B 1 144 ? -4.496 26.734 -6.883 1 50.19 144 ALA B CA 1
ATOM 2473 C C . ALA B 1 144 ? -3.254 27.359 -7.516 1 50.19 144 ALA B C 1
ATOM 2475 O O . ALA B 1 144 ? -2.955 27.109 -8.688 1 50.19 144 ALA B O 1
ATOM 2476 N N . LEU B 1 145 ? -2.707 28.156 -6.809 1 47.12 145 LEU B N 1
ATOM 2477 C CA . LEU B 1 145 ? -1.561 28.859 -7.387 1 47.12 145 LEU B CA 1
ATOM 2478 C C . LEU B 1 145 ? -0.462 27.859 -7.766 1 47.12 145 LEU B C 1
ATOM 2480 O O . LEU B 1 145 ? 0.25 28.078 -8.75 1 47.12 145 LEU B O 1
ATOM 2484 N N . TYR B 1 146 ? -0.25 26.922 -6.949 1 49.5 146 TYR B N 1
ATOM 2485 C CA . TYR B 1 146 ? 0.838 26 -7.277 1 49.5 146 TYR B CA 1
ATOM 2486 C C . TYR B 1 146 ? 0.37 24.938 -8.25 1 49.5 146 TYR B C 1
ATOM 2488 O O . TYR B 1 146 ? 1.055 23.922 -8.453 1 49.5 146 TYR B O 1
ATOM 2496 N N . GLY B 1 147 ? -0.783 25.188 -9.047 1 48.38 147 GLY B N 1
ATOM 2497 C CA . GLY B 1 147 ? -1.283 24.344 -10.125 1 48.38 147 GLY B CA 1
ATOM 2498 C C . GLY B 1 147 ? -2.113 23.188 -9.633 1 48.38 147 GLY B C 1
ATOM 2499 O O . GLY B 1 147 ? -2.232 22.172 -10.32 1 48.38 147 GLY B O 1
ATOM 2500 N N . LEU B 1 148 ? -2.459 23.125 -8.305 1 47.28 148 LEU B N 1
ATOM 2501 C CA . LEU B 1 148 ? -3.494 22.219 -7.836 1 47.28 148 LEU B CA 1
ATOM 2502 C C . LEU B 1 148 ? -4.883 22.812 -8.07 1 47.28 148 LEU B C 1
ATOM 2504 O O . LEU B 1 148 ? -5.129 23.969 -7.746 1 47.28 148 LEU B O 1
ATOM 2508 N N . PRO B 1 149 ? -5.746 22.359 -9.062 1 41.5 149 PRO B N 1
ATOM 2509 C CA . PRO B 1 149 ? -7.047 22.969 -9.367 1 41.5 149 PRO B CA 1
ATOM 2510 C C . PRO B 1 149 ? -7.938 23.094 -8.133 1 41.5 149 PRO B C 1
ATOM 2512 O O . PRO B 1 149 ? -7.977 22.188 -7.297 1 41.5 149 PRO B O 1
ATOM 2515 N N . VAL B 1 150 ? -8.094 24.219 -7.594 1 44.25 150 VAL B N 1
ATOM 2516 C CA . VAL B 1 150 ? -8.961 24.484 -6.453 1 44.25 150 VAL B CA 1
ATOM 2517 C C . VAL B 1 150 ? -10.391 24.734 -6.938 1 44.25 150 VAL B C 1
ATOM 2519 O O . VAL B 1 150 ? -10.609 25.469 -7.898 1 44.25 150 VAL B O 1
ATOM 2522 N N . THR B 1 151 ? -11.297 23.875 -6.762 1 39.34 151 THR B N 1
ATOM 2523 C CA . THR B 1 151 ? -12.68 24.156 -7.121 1 39.34 151 THR B CA 1
ATOM 2524 C C . THR B 1 151 ? -13.281 25.188 -6.18 1 39.34 151 THR B C 1
ATOM 2526 O O . THR B 1 151 ? -13.25 25.031 -4.957 1 39.34 151 THR B O 1
ATOM 2529 N N . ILE B 1 152 ? -13.375 26.422 -6.594 1 37.94 152 ILE B N 1
ATOM 2530 C CA . ILE B 1 152 ? -14.055 27.5 -5.891 1 37.94 152 ILE B CA 1
ATOM 2531 C C . ILE B 1 152 ? -15.562 27.281 -5.941 1 37.94 152 ILE B C 1
ATOM 2533 O O . ILE B 1 152 ? -16.141 27.156 -7.023 1 37.94 152 ILE B O 1
ATOM 2537 N N . ILE B 1 153 ? -16.172 26.75 -4.898 1 35.59 153 ILE B N 1
ATOM 2538 C CA . ILE B 1 153 ? -17.625 26.734 -4.848 1 35.59 153 ILE B CA 1
ATOM 2539 C C . ILE B 1 153 ? -18.156 28.172 -4.754 1 35.59 153 ILE B C 1
ATOM 2541 O O . ILE B 1 153 ? -17.844 28.891 -3.803 1 35.59 153 ILE B O 1
ATOM 2545 N N . ASP B 1 154 ? -18.438 28.844 -5.859 1 32.59 154 ASP B N 1
ATOM 2546 C CA . ASP B 1 154 ? -19.094 30.141 -5.973 1 32.59 154 ASP B CA 1
ATOM 2547 C C . ASP B 1 154 ? -20.516 30.078 -5.398 1 32.59 154 ASP B C 1
ATOM 2549 O O . ASP B 1 154 ? -21.344 29.297 -5.875 1 32.59 154 ASP B O 1
ATOM 2553 N N . LYS B 1 155 ? -20.75 30.375 -4.102 1 35 155 LYS B N 1
ATOM 2554 C CA . LYS B 1 155 ? -22.109 30.578 -3.586 1 35 155 LYS B CA 1
ATOM 2555 C C . LYS B 1 155 ? -22.781 31.75 -4.289 1 35 155 LYS B C 1
ATOM 2557 O O . LYS B 1 155 ? -23.812 32.25 -3.816 1 35 155 LYS B O 1
ATOM 2562 N N . GLY B 1 156 ? -22.359 32.344 -5.367 1 30.36 156 GLY B N 1
ATOM 2563 C CA . GLY B 1 156 ? -23.031 33.625 -5.625 1 30.36 156 GLY B CA 1
ATOM 2564 C C . GLY B 1 156 ? -24.516 33.469 -5.875 1 30.36 156 GLY B C 1
ATOM 2565 O O . GLY B 1 156 ? -25.266 34.438 -5.781 1 30.36 156 GLY B O 1
ATOM 2566 N N . GLN B 1 157 ? -25.031 32.719 -6.789 1 33.03 157 GLN B N 1
ATOM 2567 C CA . GLN B 1 157 ? -26.094 33.344 -7.566 1 33.03 157 GLN B CA 1
ATOM 2568 C C . GLN B 1 157 ? -27.453 33.219 -6.871 1 33.03 157 GLN B C 1
ATOM 2570 O O . GLN B 1 157 ? -28.125 32.219 -7.02 1 33.03 157 GLN B O 1
ATOM 2575 N N . ASN B 1 158 ? -27.641 33.469 -5.539 1 30.59 158 ASN B N 1
ATOM 2576 C CA . ASN B 1 158 ? -29 33.438 -4.984 1 30.59 158 ASN B CA 1
ATOM 2577 C C . ASN B 1 158 ? -29.906 34.469 -5.672 1 30.59 158 ASN B C 1
ATOM 2579 O O . ASN B 1 158 ? -31.094 34.562 -5.336 1 30.59 158 ASN B O 1
ATOM 2583 N N . SER B 1 159 ? -29.531 35.594 -6.219 1 28.58 159 SER B N 1
ATOM 2584 C CA . SER B 1 159 ? -30.484 36.688 -6.133 1 28.58 159 SER B CA 1
ATOM 2585 C C . SER B 1 159 ? -31.688 36.469 -7.027 1 28.58 159 SER B C 1
ATOM 2587 O O . SER B 1 159 ? -31.797 37.062 -8.094 1 28.58 159 SER B O 1
ATOM 2589 N N . ALA B 1 160 ? -32.188 35.375 -7.477 1 28.66 160 ALA B N 1
ATOM 2590 C CA . ALA B 1 160 ? -33.344 35.531 -8.336 1 28.66 160 ALA B CA 1
ATOM 2591 C C . ALA B 1 160 ? -34.531 36.094 -7.555 1 28.66 160 ALA B C 1
ATOM 2593 O O . ALA B 1 160 ? -34.906 35.562 -6.504 1 28.66 160 ALA B O 1
ATOM 2594 N N . GLU B 1 161 ? -34.812 37.562 -7.559 1 25.05 161 GLU B N 1
ATOM 2595 C CA . GLU B 1 161 ? -35.969 38.375 -7.199 1 25.05 161 GLU B CA 1
ATOM 2596 C C . GLU B 1 161 ? -37.25 37.812 -7.797 1 25.05 161 GLU B C 1
ATOM 2598 O O . GLU B 1 161 ? -37.375 37.688 -9.016 1 25.05 161 GLU B O 1
ATOM 2603 N N . ASN B 1 162 ? -37.844 36.75 -7.367 1 25.66 162 ASN B N 1
ATOM 2604 C CA . ASN B 1 162 ? -39.219 36.344 -7.602 1 25.66 162 ASN B CA 1
ATOM 2605 C C . ASN B 1 162 ? -40.188 37.5 -7.344 1 25.66 162 ASN B C 1
ATOM 2607 O O . ASN B 1 162 ? -40.312 37.969 -6.207 1 25.66 162 ASN B O 1
ATOM 2611 N N . ASN B 1 163 ? -40.188 38.625 -8.242 1 25.28 163 ASN B N 1
ATOM 2612 C CA . ASN B 1 163 ? -41.281 39.562 -8.406 1 25.28 163 ASN B CA 1
ATOM 2613 C C . ASN B 1 163 ? -42.594 38.844 -8.758 1 25.28 163 ASN B C 1
ATOM 2615 O O . ASN B 1 163 ? -43.625 39.5 -9 1 25.28 163 ASN B O 1
ATOM 2619 N N . ILE B 1 164 ? -43.031 37.656 -8.516 1 21.73 164 ILE B N 1
ATOM 2620 C CA . ILE B 1 164 ? -44.469 37.5 -8.539 1 21.73 164 ILE B CA 1
ATOM 2621 C C . ILE B 1 164 ? -45.062 38.062 -7.246 1 21.73 164 ILE B C 1
ATOM 2623 O O . ILE B 1 164 ? -44.531 37.844 -6.164 1 21.73 164 ILE B O 1
#

Nearest PDB structures (foldseek):
  6z9u-assembly1_D  TM=8.765E-01  e=9.123E-09  Homo sapiens
  8hmz-assembly1_D  TM=8.954E-01  e=1.810E-08  Homo sapiens
  2gw6-assembly1_B  TM=8.548E-01  e=4.912E-07  Homo sapiens
  7zrz-assembly1_DP1  TM=8.751E-01  e=6.720E-06  Homo sapiens
  3iey-assembly1_B  TM=6.012E-01  e=5.585E-05  Nanoarchaeum equitans

Secondary structure (DSSP, 8-state):
-HHHHHHHHHHHT--HHHHHHHHHHHHIIIIIS--EEEEEEEETTTTEEEEEEESSSSSPEEEEEEEETTSPP-HHHHHHHHHHTT-SEEEEEEE-TTS-EEEEEEEES------SS--S-SHHHHHHHHHHHHHTHHHHHHHHHTT-----------------/-HHHHHHHHHHHT--HHHHHHHHHHHHIIIIIS--EEEEEEEETTTTEEEEEEESSSSSPEEEEEEEETTSPP-HHHHHHHHHHTT-SEEEEEEE-TTS-EEEEEEEES------SSS-S-SHHHHHHHHHHHHHTHHHHHHHHHTT---------TT------

Radius of gyration: 25.03 Å; Cα contacts (8 Å, |Δi|>4): 492; chains: 2; bounding box: 96×73×47 Å

pLDDT: mean 77.08, std 24.64, range [21.73, 98.19]

Organism: Rhynchophorus ferrugineus (NCBI:txid354439)